Protein AF-A0A377K2L2-F1 (afdb_monomer_lite)

Radius of gyration: 21.61 Å; chains: 1; bounding box: 58×38×52 Å

Sequence (204 aa):
MISFTQQNEQEADRIGIQVLQRSGFDPQAMPTFLEKLLDQARYSSRPPEILLTHPLPESRLADARNRANQMRPIVVQSSEDFYLAKVRTLGMYNSGRNQLTSDLLDEWAKGNVRQQRAAQYGRALQAMEANKYDEARKTLQPLLAAEPGNAWYLDLATDIDLGQNKANDAINRLKNAPRFAHQSGVAAQPGERLSARGATTGSG

InterPro domains:
  IPR001915 Peptidase M48 [PF01435] (3-67)
  IPR011990 Tetratricopeptide-like helical domain superfamily [G3DSA:1.25.40.10] (53-166)
  IPR011990 Tetratricopeptide-like helical domain superfamily [SSF48452] (93-171)
  IPR051156 Mitochondrial and Outer Membrane Metalloprotease [PTHR22726] (2-73)

Secondary structure (DSSP, 8-state):
-----HHHHHHHHHHHHHHHHHTT--TTHHHHHHHHHHHHHHS-SS--THHHHS---HHHHHHHHHHHHHSPP---PPPHHHHHHHHHHHHHT-BTTB---HHHHHHHTTS-HHHHHHHHHHHHHHHHHTT-HHHHHHHHHHHHHH-TT-HHHHHHHHHHHHHTT-HHHHHHHHHT-HHHHT-TTS---THHHHHTTSSSS---

Foldseek 3Di:
DAADDPVVLLVCLLVVLVVCVVVQHFLVVVLVVLVVQVVQQVPDPDRDVCCVRYPDDVVSSVSSVVVSVVDDGHDDDDDLVVLLVLLCCLQVVPDDPSHDDPVQLVVLCPPDPSSVLSSLLSVLSNCLVVLVLVSSCVSLVVVCVVQVQDPSSLVSNCSSCVSVVNNVVNVVSVVPRPNVVVVPPDDPDPVVVVVVPVPPDDDD

pLDDT: mean 87.49, std 18.14, range [34.12, 98.56]

Structure (mmCIF, N/CA/C/O backbone):
data_AF-A0A377K2L2-F1
#
_entry.id   AF-A0A377K2L2-F1
#
loop_
_atom_site.group_PDB
_atom_site.id
_atom_site.type_symbol
_atom_site.label_atom_id
_atom_site.label_alt_id
_atom_site.label_comp_id
_atom_site.label_asym_id
_atom_site.label_entity_id
_atom_site.label_seq_id
_atom_site.pdbx_PDB_ins_code
_atom_site.Cartn_x
_atom_site.Cartn_y
_atom_site.Cartn_z
_atom_site.occupancy
_atom_site.B_iso_or_equiv
_atom_site.auth_seq_id
_atom_site.auth_comp_id
_atom_site.auth_asym_id
_atom_site.auth_atom_id
_atom_site.pdbx_PDB_model_num
ATOM 1 N N . MET A 1 1 ? 3.897 15.770 25.070 1.00 59.41 1 MET A N 1
ATOM 2 C CA . MET A 1 1 ? 3.055 14.871 24.252 1.00 59.41 1 MET A CA 1
ATOM 3 C C . MET A 1 1 ? 1.609 15.150 24.626 1.00 59.41 1 MET A C 1
ATOM 5 O O . MET A 1 1 ? 1.331 15.192 25.817 1.00 59.41 1 MET A O 1
ATOM 9 N N . ILE A 1 2 ? 0.739 15.453 23.661 1.00 72.69 2 ILE A N 1
ATOM 10 C CA . ILE A 1 2 ? -0.692 15.688 23.917 1.00 72.69 2 ILE A CA 1
ATOM 11 C C . ILE A 1 2 ? -1.401 14.340 23.741 1.00 72.69 2 ILE A C 1
ATOM 13 O O . ILE A 1 2 ? -1.198 13.685 22.723 1.00 72.69 2 ILE A O 1
ATOM 17 N N . SER A 1 3 ? -2.181 13.920 24.737 1.00 76.50 3 SER A N 1
ATOM 18 C CA . SER A 1 3 ? -3.051 12.738 24.666 1.00 76.50 3 SER A CA 1
ATOM 19 C C . SER A 1 3 ? -4.502 13.195 24.640 1.00 76.50 3 SER A C 1
ATOM 21 O O . SER A 1 3 ? -4.858 14.157 25.325 1.00 76.50 3 SER A O 1
ATOM 23 N N . PHE A 1 4 ? -5.347 12.502 23.883 1.00 84.31 4 PHE A N 1
ATOM 24 C CA . PHE A 1 4 ? -6.781 12.776 23.843 1.00 84.31 4 PHE A CA 1
ATOM 25 C C . PHE A 1 4 ? -7.524 12.082 24.990 1.00 84.31 4 PHE A C 1
ATOM 27 O O . PHE A 1 4 ? -7.053 11.094 25.560 1.00 84.31 4 PHE A O 1
ATOM 34 N N . THR A 1 5 ? -8.691 12.622 25.350 1.00 88.00 5 THR A N 1
ATOM 35 C CA . THR A 1 5 ? -9.587 11.999 26.331 1.00 88.00 5 THR A CA 1
ATOM 36 C C . THR A 1 5 ? -10.319 10.816 25.695 1.00 88.00 5 THR A C 1
ATOM 38 O O . THR A 1 5 ? -10.507 10.760 24.480 1.00 88.00 5 THR A O 1
ATOM 41 N N . GLN A 1 6 ? -10.806 9.886 26.519 1.00 86.31 6 GLN A N 1
ATOM 42 C CA . GLN A 1 6 ? -11.612 8.760 26.035 1.00 86.31 6 GLN A CA 1
ATOM 43 C C . GLN A 1 6 ? -12.865 9.221 25.273 1.00 86.31 6 GLN A C 1
ATOM 45 O O . GLN A 1 6 ? -13.247 8.598 24.286 1.00 86.31 6 GLN A O 1
ATOM 50 N N . GLN A 1 7 ? -13.487 10.320 25.710 1.00 89.06 7 GLN A N 1
ATOM 51 C CA . GLN A 1 7 ? -14.660 10.888 25.047 1.00 89.06 7 GLN A CA 1
ATOM 52 C C . GLN A 1 7 ? -14.320 11.402 23.641 1.00 89.06 7 GLN A C 1
ATOM 54 O O . GLN A 1 7 ? -15.069 11.131 22.705 1.00 89.06 7 GLN A O 1
ATOM 59 N N . ASN A 1 8 ? -13.163 12.056 23.477 1.00 94.12 8 ASN A N 1
ATOM 60 C CA . ASN A 1 8 ? -12.695 12.532 22.173 1.00 94.12 8 ASN A CA 1
ATOM 61 C C . ASN A 1 8 ? -12.442 11.362 21.211 1.00 94.12 8 ASN A C 1
ATOM 63 O O . ASN A 1 8 ? -12.858 11.412 20.057 1.00 94.12 8 ASN A O 1
ATOM 67 N N . GLU A 1 9 ? -11.807 10.288 21.689 1.00 94.94 9 GLU A N 1
ATOM 68 C CA . GLU A 1 9 ? -11.546 9.094 20.877 1.00 94.94 9 GLU A CA 1
ATOM 69 C C . GLU A 1 9 ? -12.839 8.387 20.447 1.00 94.94 9 GLU A C 1
ATOM 71 O O . GLU A 1 9 ? -12.974 7.985 19.294 1.00 94.94 9 GLU A O 1
ATOM 76 N N . GLN A 1 10 ? -13.818 8.269 21.349 1.00 93.12 10 GLN A N 1
ATOM 77 C CA . GLN A 1 10 ? -15.119 7.669 21.031 1.00 93.12 10 GLN A CA 1
ATOM 78 C C . GLN A 1 10 ? -15.898 8.483 19.995 1.00 93.12 10 GLN A C 1
ATOM 80 O O . GLN A 1 10 ? -16.550 7.916 19.114 1.00 93.12 10 GLN A O 1
ATOM 85 N N . GLU A 1 11 ? -15.859 9.811 20.098 1.00 95.62 11 GLU A N 1
ATOM 86 C CA . GLU A 1 11 ? -16.483 10.685 19.110 1.00 95.62 11 GLU A CA 1
ATOM 87 C C . GLU A 1 11 ? -15.778 10.581 17.752 1.00 95.62 11 GLU A C 1
ATOM 89 O O . GLU A 1 11 ? -16.447 10.426 16.725 1.00 95.62 11 GLU A O 1
ATOM 94 N N . ALA A 1 12 ? -14.442 10.561 17.752 1.00 97.12 12 ALA A N 1
ATOM 95 C CA . ALA A 1 12 ? -13.639 10.376 16.549 1.00 97.12 12 ALA A CA 1
ATOM 96 C C . ALA A 1 12 ? -13.947 9.043 15.850 1.00 97.12 12 ALA A C 1
ATOM 98 O O . ALA A 1 12 ? -14.197 9.041 14.645 1.00 97.12 12 ALA A O 1
ATOM 99 N N . ASP A 1 13 ? -14.020 7.928 16.582 1.00 97.12 13 ASP A N 1
ATOM 100 C CA . ASP A 1 13 ? -14.370 6.620 16.013 1.00 97.12 13 ASP A CA 1
ATOM 101 C C . ASP A 1 13 ? -15.789 6.619 15.440 1.00 97.12 13 ASP A C 1
ATOM 103 O O . ASP A 1 13 ? -16.027 6.144 14.325 1.00 97.12 13 ASP A O 1
ATOM 107 N N . ARG A 1 14 ? -16.747 7.195 16.180 1.00 95.69 14 ARG A N 1
ATOM 108 C CA . ARG A 1 14 ? -18.156 7.266 15.774 1.00 95.69 14 ARG A CA 1
ATOM 109 C C . ARG A 1 14 ? -18.336 8.032 14.469 1.00 95.69 14 ARG A C 1
ATOM 111 O O . ARG A 1 14 ? -19.131 7.604 13.630 1.00 95.69 14 ARG A O 1
ATOM 118 N N . ILE A 1 15 ? -17.663 9.169 14.316 1.00 97.75 15 ILE A N 1
ATOM 119 C CA . ILE A 1 15 ? -17.729 9.976 13.094 1.00 97.75 15 ILE A CA 1
ATOM 120 C C . ILE A 1 15 ? -16.905 9.305 11.991 1.00 97.75 15 ILE A C 1
ATOM 122 O O . ILE A 1 15 ? -17.382 9.155 10.863 1.00 97.75 15 ILE A O 1
ATOM 126 N N . GLY A 1 16 ? -15.703 8.839 12.325 1.00 97.56 16 GLY A N 1
ATOM 127 C CA . GLY A 1 16 ? -14.756 8.226 11.402 1.00 97.56 16 GLY A CA 1
ATOM 128 C C . GLY A 1 16 ? -15.325 7.004 10.691 1.00 97.56 16 GLY A C 1
ATOM 129 O O . GLY A 1 16 ? -15.213 6.909 9.471 1.00 97.56 16 GLY A O 1
ATOM 130 N N . ILE A 1 17 ? -16.018 6.110 11.402 1.00 97.56 17 ILE A N 1
ATOM 131 C CA . ILE A 1 17 ? -16.583 4.899 10.788 1.00 97.56 17 ILE A CA 1
ATOM 132 C C . ILE A 1 17 ? -17.707 5.223 9.794 1.00 97.56 17 ILE A C 1
ATOM 134 O O . ILE A 1 17 ? -17.821 4.591 8.745 1.00 97.56 17 ILE A O 1
ATOM 138 N N . GLN A 1 18 ? -18.491 6.272 10.058 1.00 96.75 18 GLN A N 1
ATOM 139 C CA . GLN A 1 18 ? -19.510 6.748 9.118 1.00 96.75 18 GLN A CA 1
ATOM 140 C C . GLN A 1 18 ? -18.884 7.380 7.871 1.00 96.75 18 GLN A C 1
ATOM 142 O O . GLN A 1 18 ? -19.446 7.288 6.781 1.00 96.75 18 GLN A O 1
ATOM 147 N N . VAL A 1 19 ? -17.749 8.068 8.014 1.00 97.88 19 VAL A N 1
ATOM 148 C CA . VAL A 1 19 ? -16.999 8.626 6.877 1.00 97.88 19 VAL A CA 1
ATOM 149 C C . VAL A 1 19 ? -16.348 7.510 6.058 1.00 97.88 19 VAL A C 1
ATOM 151 O O . VAL A 1 19 ? -16.410 7.551 4.828 1.00 97.88 19 VAL A O 1
ATOM 154 N N . LEU A 1 20 ? -15.799 6.490 6.724 1.00 96.12 20 LEU A N 1
ATOM 155 C CA . LEU A 1 20 ? -15.223 5.296 6.104 1.00 96.12 20 LEU A CA 1
ATOM 156 C C . LEU A 1 20 ? -16.264 4.599 5.214 1.00 96.12 20 LEU A C 1
ATOM 158 O O . LEU A 1 20 ? -16.029 4.403 4.022 1.00 96.12 20 LEU A O 1
ATOM 162 N N . GLN A 1 21 ? -17.456 4.342 5.763 1.00 95.44 21 GLN A N 1
ATOM 163 C CA . GLN A 1 21 ? -18.558 3.719 5.031 1.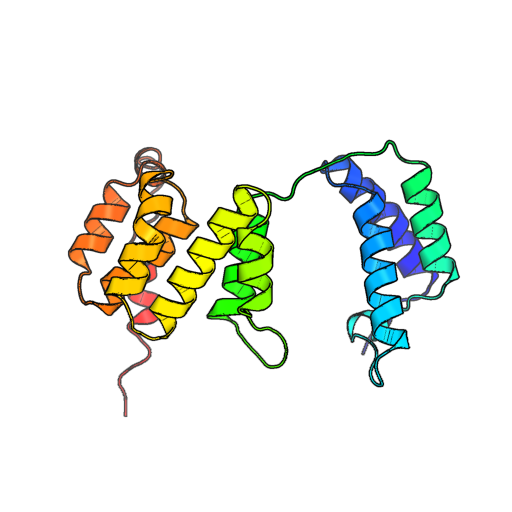00 95.44 21 GLN A CA 1
ATOM 164 C C . GLN A 1 21 ? -19.047 4.583 3.859 1.00 95.44 21 GLN A C 1
ATOM 166 O O . GLN A 1 21 ? -19.219 4.080 2.750 1.00 95.44 21 GLN A O 1
ATOM 171 N N . ARG A 1 22 ? -19.267 5.889 4.080 1.00 95.25 22 ARG A N 1
ATOM 172 C CA . ARG A 1 22 ? -19.737 6.816 3.030 1.00 95.25 22 ARG A CA 1
ATOM 173 C C . ARG A 1 22 ? -18.746 6.961 1.878 1.00 95.25 22 ARG A C 1
ATOM 175 O O . ARG A 1 22 ? -19.165 7.195 0.751 1.00 95.25 22 ARG A O 1
ATOM 182 N N . SER A 1 23 ? -17.459 6.780 2.156 1.00 95.69 23 SER A N 1
ATOM 183 C CA . SER A 1 23 ? -16.391 6.761 1.150 1.00 95.69 23 SER A CA 1
ATOM 184 C C . SER A 1 23 ? -16.274 5.421 0.410 1.00 95.69 23 SER A C 1
ATOM 186 O O . SER A 1 23 ? -15.414 5.278 -0.453 1.00 95.69 23 SER A O 1
ATOM 188 N N . GLY A 1 24 ? -17.116 4.434 0.736 1.00 94.00 24 GLY A N 1
ATOM 189 C CA . GLY A 1 24 ? -17.117 3.121 0.095 1.00 94.00 24 GLY A CA 1
ATOM 190 C C . GLY A 1 24 ? -16.029 2.172 0.598 1.00 94.00 24 GLY A C 1
ATOM 191 O O . GLY A 1 24 ? -15.698 1.231 -0.117 1.00 94.00 24 GLY A O 1
ATOM 192 N N . PHE A 1 25 ? -15.473 2.400 1.792 1.00 96.25 25 PHE A N 1
ATOM 193 C CA . PHE A 1 25 ? -14.566 1.461 2.460 1.00 9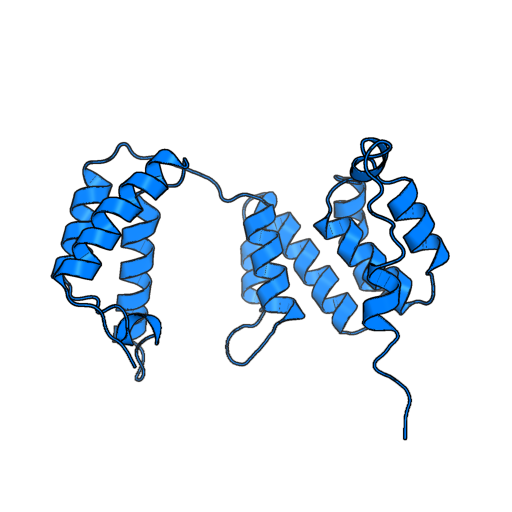6.25 25 PHE A CA 1
ATOM 194 C C . PHE A 1 25 ? -15.324 0.535 3.419 1.00 96.25 25 PHE A C 1
ATOM 196 O O . PHE A 1 25 ? -16.435 0.841 3.852 1.00 96.25 25 PHE A O 1
ATOM 203 N N . ASP A 1 26 ? -14.703 -0.596 3.763 1.00 96.38 26 ASP A N 1
ATOM 204 C CA . ASP A 1 26 ? -15.262 -1.576 4.696 1.00 96.38 26 ASP A CA 1
ATOM 205 C C . ASP A 1 26 ? -15.300 -1.024 6.138 1.00 96.38 26 ASP A C 1
ATOM 207 O O . ASP A 1 26 ? -14.236 -0.773 6.715 1.00 96.38 26 ASP A O 1
ATOM 211 N N . PRO A 1 27 ? -16.486 -0.868 6.762 1.00 96.94 27 PRO A N 1
ATOM 212 C CA . PRO A 1 27 ? -16.606 -0.445 8.157 1.00 96.94 27 PRO A CA 1
ATOM 213 C C . PRO A 1 27 ? -15.875 -1.353 9.151 1.00 96.94 27 PRO A C 1
ATOM 215 O O . PRO A 1 27 ? -15.423 -0.870 10.190 1.00 96.94 27 PRO A O 1
ATOM 218 N N . GLN A 1 28 ? -15.729 -2.646 8.840 1.00 97.50 28 GLN A N 1
ATOM 219 C CA . GLN A 1 28 ? -15.031 -3.610 9.696 1.00 97.50 28 GLN A CA 1
ATOM 220 C C . GLN A 1 28 ? -13.516 -3.378 9.724 1.00 97.50 28 GLN A C 1
ATOM 222 O O . GLN A 1 28 ? -12.856 -3.751 10.693 1.00 97.50 28 GLN A O 1
ATOM 227 N N . ALA A 1 29 ? -12.953 -2.674 8.736 1.00 96.88 29 ALA A N 1
ATOM 228 C CA . ALA A 1 29 ? -11.525 -2.375 8.712 1.00 96.88 29 ALA A CA 1
ATOM 229 C C . ALA A 1 29 ? -11.074 -1.528 9.917 1.00 96.88 29 ALA A C 1
ATOM 231 O O . ALA A 1 29 ? -9.935 -1.670 10.366 1.00 96.88 29 ALA A O 1
ATOM 232 N N . MET A 1 30 ? -11.954 -0.683 10.474 1.00 97.31 30 MET A N 1
ATOM 233 C CA . MET A 1 30 ? -11.648 0.113 11.668 1.00 97.31 30 MET A CA 1
ATOM 234 C C . MET A 1 30 ? -11.413 -0.765 12.913 1.00 97.31 30 MET A C 1
ATOM 236 O O . MET A 1 30 ? -10.299 -0.726 13.441 1.00 97.31 30 MET A O 1
ATOM 240 N N . PRO A 1 31 ? -12.384 -1.569 13.401 1.00 97.62 31 PRO A N 1
ATOM 241 C CA . PRO A 1 31 ? -12.150 -2.427 14.560 1.00 97.62 31 PRO A CA 1
ATOM 242 C C . PRO A 1 31 ? -11.049 -3.466 14.316 1.00 97.62 31 PRO A C 1
ATOM 244 O O . PRO A 1 31 ? -10.281 -3.727 15.237 1.00 97.62 31 PRO A O 1
ATOM 247 N N . THR A 1 32 ? -10.898 -4.002 13.097 1.00 97.25 32 THR A N 1
ATOM 248 C CA . THR A 1 32 ? -9.785 -4.911 12.768 1.00 97.25 32 THR A CA 1
ATOM 249 C C . THR A 1 32 ? -8.421 -4.232 12.918 1.00 97.25 32 THR A C 1
ATOM 251 O O . THR A 1 32 ? -7.475 -4.836 13.424 1.00 97.25 32 THR A O 1
ATOM 254 N N . PHE A 1 33 ? -8.291 -2.966 12.510 1.00 97.12 33 PHE A N 1
ATOM 255 C CA . PHE A 1 33 ? -7.047 -2.220 12.690 1.00 97.12 33 PHE A CA 1
ATOM 256 C C . PHE A 1 33 ? -6.763 -1.914 14.168 1.00 97.12 33 PHE A C 1
ATOM 258 O O . PHE A 1 33 ? -5.630 -2.085 14.618 1.00 97.12 33 PHE A O 1
ATOM 265 N N . LEU A 1 34 ? -7.781 -1.513 14.935 1.00 96.62 34 LEU A N 1
ATOM 266 C CA . LEU A 1 34 ? -7.650 -1.277 16.376 1.00 96.62 34 LEU A CA 1
ATOM 267 C C . LEU A 1 34 ? -7.259 -2.556 17.132 1.00 96.62 34 LEU A C 1
ATOM 269 O O . LEU A 1 34 ? -6.360 -2.527 17.968 1.00 96.62 34 LEU A O 1
ATOM 273 N N . GLU A 1 35 ? -7.876 -3.690 16.805 1.00 96.62 35 GLU A N 1
ATOM 274 C 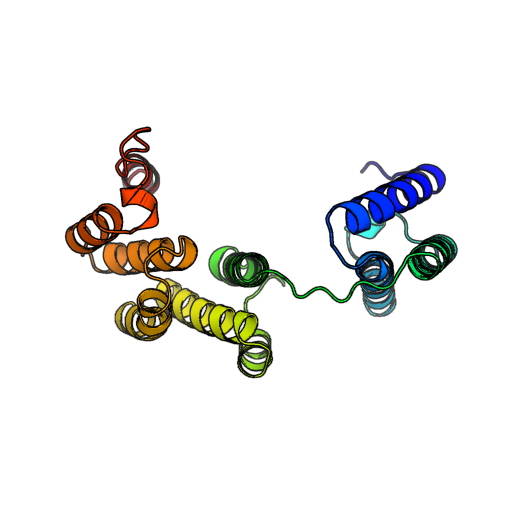CA . GLU A 1 35 ? -7.508 -4.999 17.354 1.00 96.62 35 GLU A CA 1
ATOM 275 C C . GLU A 1 35 ? -6.049 -5.343 17.055 1.00 96.62 35 GLU A C 1
ATOM 277 O O . GLU A 1 35 ? -5.302 -5.674 17.971 1.00 96.62 35 GLU A O 1
ATOM 282 N N . LYS A 1 36 ? -5.593 -5.138 15.813 1.00 95.44 36 LYS A N 1
ATOM 283 C CA . LYS A 1 36 ? -4.189 -5.352 15.444 1.00 95.44 36 LYS A CA 1
ATOM 284 C C . LYS A 1 36 ? -3.219 -4.514 16.287 1.00 95.44 36 LYS A C 1
ATOM 286 O O . LYS A 1 36 ? -2.148 -5.002 16.651 1.00 95.44 36 LYS A O 1
ATOM 291 N N . LEU A 1 37 ? -3.567 -3.262 16.596 1.00 95.06 37 LEU A N 1
ATOM 292 C CA . LEU A 1 37 ? -2.757 -2.416 17.480 1.00 95.06 37 LEU A CA 1
ATOM 293 C C . LEU A 1 37 ? -2.735 -2.953 18.915 1.00 95.06 37 LEU A C 1
ATOM 295 O O . LEU A 1 37 ? -1.676 -2.951 19.546 1.00 95.06 37 LEU A O 1
ATOM 299 N N . LEU A 1 38 ? -3.881 -3.419 19.418 1.00 93.12 38 LEU A N 1
ATOM 300 C CA . LEU A 1 38 ? -3.996 -3.990 20.757 1.00 93.12 38 LEU A CA 1
ATOM 301 C C . LEU A 1 38 ? -3.198 -5.294 20.881 1.00 93.12 38 LEU A C 1
ATOM 303 O O . LEU A 1 38 ? -2.455 -5.458 21.845 1.00 93.12 38 LEU A O 1
ATOM 307 N N . ASP A 1 39 ? -3.287 -6.180 19.892 1.00 93.25 39 ASP A N 1
ATOM 308 C CA . ASP A 1 39 ? -2.511 -7.420 19.838 1.00 93.25 39 ASP A CA 1
ATOM 309 C C . ASP A 1 39 ? -1.011 -7.120 19.824 1.00 93.25 39 ASP A C 1
ATOM 311 O O . ASP A 1 39 ? -0.248 -7.663 20.624 1.00 93.25 39 ASP A O 1
ATOM 315 N N . GLN A 1 40 ? -0.574 -6.176 18.987 1.00 90.69 40 GLN A N 1
ATOM 316 C CA . GLN A 1 40 ? 0.826 -5.762 18.948 1.00 90.69 40 GLN A CA 1
ATOM 317 C C . GLN A 1 40 ? 1.299 -5.172 20.286 1.00 90.69 40 GLN A C 1
ATOM 319 O O . GLN A 1 40 ? 2.443 -5.403 20.682 1.00 90.69 40 GLN A O 1
ATOM 324 N N . ALA A 1 41 ? 0.439 -4.435 20.993 1.00 91.19 41 ALA A N 1
ATOM 325 C CA . ALA A 1 41 ? 0.746 -3.905 22.317 1.00 91.19 41 ALA A CA 1
ATOM 326 C C . ALA A 1 41 ? 0.850 -5.008 23.387 1.00 91.19 41 ALA A C 1
ATOM 328 O O . ALA A 1 41 ? 1.685 -4.894 24.278 1.00 91.19 41 ALA A O 1
ATOM 329 N N . ARG A 1 42 ? 0.056 -6.087 23.290 1.00 88.88 42 ARG A N 1
ATOM 330 C CA . ARG A 1 42 ? 0.115 -7.235 24.218 1.00 88.88 42 ARG A CA 1
ATOM 331 C C . ARG A 1 42 ? 1.422 -8.019 24.097 1.00 88.88 42 ARG A C 1
ATOM 333 O O . ARG A 1 42 ? 1.956 -8.472 25.104 1.00 88.88 42 ARG A O 1
ATOM 340 N N . TYR A 1 43 ? 1.934 -8.178 22.877 1.00 86.69 43 TYR A N 1
ATOM 341 C CA . TYR A 1 43 ? 3.120 -8.998 22.595 1.00 86.69 43 TYR A CA 1
ATOM 342 C C . TYR A 1 43 ? 4.427 -8.198 22.474 1.00 86.69 43 TYR A C 1
ATOM 344 O O . TYR A 1 43 ? 5.469 -8.768 22.149 1.00 86.69 43 TYR A O 1
ATOM 352 N N . SER A 1 44 ? 4.407 -6.885 22.727 1.00 85.94 44 SER A N 1
ATOM 353 C CA . SER A 1 44 ? 5.594 -6.031 22.650 1.00 85.94 44 SER A CA 1
ATOM 354 C C . SER A 1 44 ? 5.852 -5.295 23.958 1.00 85.94 44 SER A C 1
ATOM 356 O O . SER A 1 44 ? 4.938 -4.785 24.593 1.00 85.94 44 SER A O 1
ATOM 358 N N . SER A 1 45 ? 7.126 -5.168 24.338 1.00 84.88 45 SER A N 1
ATOM 359 C CA . SER A 1 45 ? 7.537 -4.397 25.519 1.00 84.88 45 SER A CA 1
ATOM 360 C C . SER A 1 45 ? 7.319 -2.888 25.371 1.00 84.88 45 SER A C 1
ATOM 362 O O . SER A 1 45 ? 7.345 -2.163 26.363 1.00 84.88 45 SER A O 1
ATOM 364 N N . ARG A 1 46 ? 7.123 -2.401 24.139 1.00 87.00 46 ARG A N 1
ATOM 365 C CA . ARG A 1 46 ? 6.796 -1.004 23.843 1.00 87.00 46 ARG A CA 1
ATOM 366 C C . ARG A 1 46 ? 5.508 -0.958 23.019 1.00 87.00 46 ARG A C 1
ATOM 368 O O . ARG A 1 46 ? 5.521 -1.478 21.899 1.00 87.00 46 ARG A O 1
ATOM 375 N N . PRO A 1 47 ? 4.421 -0.350 23.529 1.00 88.31 47 PRO A N 1
ATOM 376 C CA . PRO A 1 47 ? 3.194 -0.217 22.757 1.00 88.31 47 PRO A CA 1
ATOM 377 C C . PRO A 1 47 ? 3.434 0.666 21.520 1.00 88.31 47 PRO A C 1
ATOM 379 O O . PRO A 1 47 ? 4.322 1.525 21.546 1.00 88.31 47 PRO A O 1
ATOM 382 N N . PRO A 1 48 ? 2.657 0.486 20.437 1.00 91.44 48 PRO A N 1
ATOM 383 C CA . PRO A 1 48 ? 2.690 1.394 19.296 1.00 91.44 48 PRO A CA 1
ATOM 384 C C . PRO A 1 48 ? 2.497 2.852 19.736 1.00 91.44 48 PRO A C 1
ATOM 386 O O . PRO A 1 48 ? 1.580 3.144 20.499 1.00 91.44 48 PRO A O 1
ATOM 389 N N . GLU A 1 49 ? 3.319 3.775 19.227 1.00 91.94 49 GLU A N 1
ATOM 390 C CA . GLU A 1 49 ? 3.285 5.192 19.636 1.00 91.94 49 GLU A CA 1
ATOM 391 C C . GLU A 1 49 ? 1.920 5.855 19.415 1.00 91.94 49 GLU A C 1
ATOM 393 O O . GLU A 1 49 ? 1.522 6.712 20.198 1.00 91.94 49 GLU A O 1
ATOM 398 N N . ILE A 1 50 ? 1.160 5.408 18.408 1.00 93.06 50 ILE A N 1
ATOM 399 C CA . ILE A 1 50 ? -0.214 5.870 18.172 1.00 93.06 50 ILE A CA 1
ATOM 400 C C . ILE A 1 50 ? -1.113 5.667 19.401 1.00 93.06 50 ILE A C 1
ATOM 402 O O . ILE A 1 50 ? -1.968 6.503 19.667 1.00 93.06 50 ILE A O 1
ATOM 406 N N . LEU A 1 51 ? -0.885 4.617 20.201 1.00 93.44 51 LEU A N 1
ATOM 407 C CA . LEU A 1 51 ? -1.660 4.348 21.416 1.00 93.44 51 LEU A CA 1
ATOM 408 C C . LEU A 1 51 ? -1.276 5.256 22.592 1.00 93.44 51 LEU A C 1
ATOM 410 O O . LEU A 1 51 ? -2.013 5.318 23.574 1.00 93.44 51 LEU A O 1
ATOM 414 N N . LEU A 1 52 ? -0.141 5.959 22.507 1.00 91.56 52 LEU A N 1
ATOM 415 C CA . LEU A 1 52 ? 0.284 6.925 23.522 1.00 91.56 52 LEU A CA 1
ATOM 416 C C . LEU A 1 52 ? -0.460 8.260 23.386 1.00 91.56 52 LEU A C 1
ATOM 418 O O . LEU A 1 52 ? -0.672 8.936 24.389 1.00 91.56 52 LEU A O 1
ATOM 422 N N . THR A 1 53 ? -0.850 8.651 22.167 1.00 92.19 53 THR A N 1
ATOM 423 C CA . THR A 1 53 ? -1.691 9.840 21.932 1.00 92.19 53 THR A CA 1
ATOM 424 C C . THR A 1 53 ? -3.176 9.500 21.826 1.00 92.19 53 THR A C 1
ATOM 426 O O . THR A 1 53 ? -4.009 10.326 22.200 1.00 92.19 53 THR A O 1
ATOM 429 N N . HIS A 1 54 ? -3.500 8.289 21.362 1.00 94.56 54 HIS A N 1
ATOM 430 C CA . HIS A 1 54 ? -4.856 7.769 21.190 1.00 94.56 54 HIS A CA 1
ATOM 431 C C . HIS A 1 54 ? -5.060 6.499 22.033 1.00 94.56 54 HIS A C 1
ATOM 433 O O . HIS A 1 54 ? -4.945 5.385 21.511 1.00 94.56 54 HIS A O 1
ATOM 439 N N . PRO A 1 55 ? -5.369 6.620 23.338 1.00 92.12 55 PRO A N 1
ATOM 440 C CA . PRO A 1 55 ? -5.586 5.460 24.194 1.00 92.12 55 PRO A CA 1
ATOM 441 C C . PRO A 1 55 ? -6.669 4.517 23.646 1.00 92.12 55 PRO A C 1
ATOM 443 O O . PRO A 1 55 ? -7.727 4.948 23.175 1.00 92.12 55 PRO A O 1
ATOM 446 N N . LEU A 1 56 ? -6.419 3.210 23.740 1.00 93.56 56 LEU A N 1
ATOM 447 C CA . LEU A 1 56 ? -7.314 2.164 23.234 1.00 93.56 56 LEU A CA 1
ATOM 448 C C . LEU A 1 56 ? -7.721 1.190 24.354 1.00 93.56 56 LEU A C 1
ATOM 450 O O . LEU A 1 56 ? -7.206 0.073 24.417 1.00 93.56 56 LEU A O 1
ATOM 454 N N . PRO A 1 57 ? -8.627 1.593 25.267 1.00 92.44 57 PRO A N 1
ATOM 455 C CA . PRO A 1 57 ? -9.207 0.665 26.232 1.00 92.44 57 PRO A CA 1
ATOM 456 C C . PRO A 1 57 ? -10.105 -0.363 25.525 1.00 92.44 57 PRO A C 1
ATOM 458 O O . PRO A 1 57 ? -10.681 -0.079 24.474 1.00 92.44 57 PRO A O 1
ATOM 461 N N . GLU A 1 58 ? -10.303 -1.538 26.131 1.00 91.94 58 GLU A N 1
ATOM 462 C CA . GLU A 1 58 ? -11.144 -2.602 25.551 1.00 91.94 58 GLU A CA 1
ATOM 463 C C . GLU A 1 58 ? -12.582 -2.136 25.266 1.00 91.94 58 GLU A C 1
ATOM 465 O O . GLU A 1 58 ? -13.181 -2.534 24.268 1.00 91.94 58 GLU A O 1
ATOM 470 N N . SER A 1 59 ? -13.115 -1.218 26.080 1.00 93.94 59 SER A N 1
ATOM 471 C CA . SER A 1 59 ? -14.434 -0.610 25.870 1.00 93.94 59 SER A CA 1
ATOM 472 C C . SER A 1 59 ? -14.541 0.173 24.557 1.00 93.94 59 SER A C 1
ATOM 474 O O . SER A 1 59 ? -15.603 0.176 23.936 1.00 93.94 59 SER A O 1
ATOM 476 N N . ARG A 1 60 ? -13.450 0.800 24.100 1.00 94.88 60 ARG A N 1
ATOM 477 C CA . ARG A 1 60 ? -13.397 1.514 22.817 1.00 94.88 60 ARG A CA 1
ATOM 478 C C . ARG A 1 60 ? -13.410 0.533 21.644 1.00 94.88 60 ARG A C 1
ATOM 480 O O . ARG A 1 60 ? -14.184 0.719 20.710 1.00 94.88 60 ARG A O 1
ATOM 487 N N . LEU A 1 61 ? -12.629 -0.549 21.722 1.00 96.06 61 LEU A N 1
ATOM 488 C CA . LEU A 1 61 ? -12.658 -1.616 20.713 1.00 96.06 61 LEU A CA 1
ATOM 489 C C . LEU A 1 61 ? -14.047 -2.274 20.629 1.00 96.06 61 LEU A C 1
ATOM 491 O O . LEU A 1 61 ? -14.544 -2.529 19.532 1.00 96.06 61 LEU A O 1
ATOM 495 N N . ALA A 1 62 ? -14.695 -2.513 21.773 1.00 96.69 62 ALA A N 1
ATOM 496 C CA . ALA A 1 62 ? -16.050 -3.055 21.823 1.00 96.69 62 ALA A CA 1
ATOM 497 C C . ALA A 1 62 ? -17.085 -2.113 21.178 1.00 96.69 62 ALA A C 1
ATOM 499 O O . ALA A 1 62 ? -17.917 -2.576 20.397 1.00 96.69 62 ALA A O 1
ATOM 500 N N . ASP A 1 63 ? -17.019 -0.800 21.438 1.00 96.38 63 ASP A N 1
ATOM 501 C CA . ASP A 1 63 ? -17.897 0.184 20.781 1.00 96.38 63 ASP A CA 1
ATOM 502 C C . ASP A 1 63 ? -17.660 0.227 19.262 1.00 96.38 63 ASP A C 1
ATOM 504 O O . ASP A 1 63 ? -18.621 0.158 18.493 1.00 96.38 63 ASP A O 1
ATOM 508 N N . ALA A 1 64 ? -16.398 0.244 18.814 1.00 96.50 64 ALA A N 1
ATOM 509 C CA . ALA A 1 64 ? -16.053 0.222 17.390 1.00 96.50 64 ALA A CA 1
ATOM 510 C C . ALA A 1 64 ? -16.607 -1.028 16.677 1.00 96.50 64 ALA A C 1
ATOM 512 O O . ALA A 1 64 ? -17.209 -0.913 15.607 1.00 96.50 64 ALA A O 1
ATOM 513 N N . ARG A 1 65 ? -16.483 -2.214 17.295 1.00 97.31 65 ARG A N 1
ATOM 514 C CA . ARG A 1 65 ? -17.074 -3.468 16.790 1.00 97.31 65 ARG A CA 1
ATOM 515 C C . ARG A 1 65 ? -18.596 -3.400 16.722 1.00 97.31 65 ARG A C 1
ATOM 517 O O . ARG A 1 65 ? -19.179 -3.731 15.692 1.00 97.31 65 ARG A O 1
ATOM 524 N N . ASN A 1 66 ? -19.245 -2.942 17.793 1.00 97.50 66 ASN A N 1
ATOM 525 C CA . ASN A 1 66 ? -20.703 -2.829 17.846 1.00 97.50 66 ASN A CA 1
ATOM 526 C C . ASN A 1 66 ? -21.238 -1.911 16.741 1.00 97.50 66 ASN A C 1
ATOM 528 O O . ASN A 1 66 ? -22.225 -2.250 16.091 1.00 97.50 66 ASN A O 1
ATOM 532 N N . ARG A 1 67 ? -20.565 -0.785 16.480 1.00 95.94 67 ARG A N 1
ATOM 533 C CA . ARG A 1 67 ? -20.925 0.133 15.389 1.00 95.94 67 ARG A CA 1
ATOM 534 C C . ARG A 1 67 ? -20.744 -0.499 14.019 1.00 95.94 67 ARG A C 1
ATOM 536 O O . ARG A 1 67 ? -21.663 -0.435 13.208 1.00 95.94 67 ARG A O 1
ATOM 543 N N . ALA A 1 68 ? -19.591 -1.116 13.767 1.00 97.06 68 ALA A N 1
ATOM 544 C CA . ALA A 1 68 ? -19.319 -1.768 12.491 1.00 97.06 68 ALA A CA 1
ATOM 545 C C . ALA A 1 68 ? -20.348 -2.873 12.189 1.00 97.06 68 ALA A C 1
ATOM 547 O O . ALA A 1 68 ? -20.817 -2.985 11.060 1.00 97.06 68 ALA A O 1
ATOM 548 N N . ASN A 1 69 ? -20.768 -3.633 13.207 1.00 96.81 69 ASN A N 1
ATOM 549 C CA . ASN A 1 69 ? -21.765 -4.704 13.077 1.00 96.81 69 ASN A CA 1
ATOM 550 C C . ASN A 1 69 ? -23.189 -4.204 12.791 1.00 96.81 69 ASN A C 1
ATOM 552 O O . ASN A 1 69 ? -23.998 -4.947 12.242 1.00 96.81 69 ASN A O 1
ATOM 556 N N . GLN A 1 70 ? -23.510 -2.961 13.157 1.00 96.19 70 GLN A N 1
ATOM 557 C CA . GLN A 1 70 ? -24.794 -2.330 12.828 1.00 96.19 70 GLN A CA 1
ATOM 558 C C . GLN A 1 70 ? -24.828 -1.790 11.391 1.00 96.19 70 GLN A C 1
ATOM 560 O O . GLN A 1 70 ? -25.894 -1.449 10.879 1.00 96.19 70 GLN A O 1
ATOM 565 N N . MET A 1 71 ? -23.670 -1.689 10.735 1.00 95.88 71 MET A N 1
ATOM 566 C CA . MET A 1 71 ? -23.558 -1.221 9.362 1.00 95.88 71 MET A CA 1
ATOM 567 C C . MET A 1 71 ? -23.698 -2.378 8.377 1.00 95.88 71 MET A C 1
ATOM 569 O O . MET A 1 71 ? -23.337 -3.521 8.653 1.00 95.88 71 MET A O 1
ATOM 573 N N . ARG A 1 72 ? -24.205 -2.073 7.179 1.00 92.19 72 ARG A N 1
ATOM 574 C CA . ARG A 1 72 ? -24.258 -3.049 6.089 1.00 92.19 72 ARG A CA 1
ATOM 575 C C . ARG A 1 72 ? -22.831 -3.519 5.758 1.00 92.19 72 ARG A C 1
ATOM 577 O O . ARG A 1 72 ? -21.991 -2.654 5.504 1.00 92.19 72 ARG A O 1
ATOM 584 N N . PRO A 1 73 ? -22.568 -4.837 5.686 1.00 89.38 73 PRO A N 1
ATOM 585 C CA . PRO A 1 73 ? -21.272 -5.352 5.257 1.00 89.38 73 PRO A CA 1
ATOM 586 C C . PRO A 1 73 ? -20.926 -4.883 3.842 1.00 89.38 73 PRO A C 1
ATOM 588 O O . PRO A 1 73 ? -21.761 -4.966 2.935 1.00 89.38 73 PRO A O 1
ATOM 591 N N . ILE A 1 74 ? -19.694 -4.412 3.653 1.00 89.94 74 ILE A N 1
ATOM 592 C CA . ILE A 1 74 ? -19.166 -4.015 2.348 1.00 89.94 74 ILE A CA 1
ATOM 593 C C . ILE A 1 74 ? -17.842 -4.745 2.144 1.00 89.94 74 ILE A C 1
ATOM 595 O O . ILE A 1 74 ? -16.868 -4.472 2.835 1.00 89.94 74 ILE A O 1
ATOM 599 N N . VAL A 1 75 ? -17.795 -5.658 1.174 1.00 87.19 75 VAL A N 1
ATOM 600 C CA . VAL A 1 75 ? -16.540 -6.299 0.771 1.00 87.19 75 VAL A CA 1
ATOM 601 C C . VAL A 1 75 ? -15.901 -5.442 -0.311 1.00 87.19 75 VAL A C 1
ATOM 603 O O . VAL A 1 75 ? -16.402 -5.375 -1.434 1.00 87.19 75 VAL A O 1
ATOM 606 N N . VAL A 1 76 ? -14.801 -4.776 0.032 1.00 89.69 76 VAL A N 1
ATOM 607 C CA . VAL A 1 76 ? -14.056 -3.903 -0.883 1.00 89.69 76 VAL A CA 1
ATOM 608 C C . VAL A 1 76 ? -12.662 -4.471 -1.086 1.00 89.69 76 VAL A C 1
ATOM 610 O O . VAL A 1 76 ? -12.024 -4.941 -0.147 1.00 89.69 76 VAL A O 1
ATOM 613 N N . GLN A 1 77 ? -12.160 -4.399 -2.313 1.00 90.56 77 GLN A N 1
ATOM 614 C CA . GLN A 1 77 ? -10.751 -4.663 -2.584 1.00 90.56 77 GLN A CA 1
ATOM 615 C C . GLN A 1 77 ? -9.998 -3.341 -2.630 1.00 90.56 77 GLN A C 1
ATOM 617 O O . GLN A 1 77 ? -10.432 -2.411 -3.314 1.00 90.56 77 GLN A O 1
ATOM 622 N N . SER A 1 78 ? -8.847 -3.271 -1.961 1.00 95.69 78 SER A N 1
ATOM 623 C CA . SER A 1 78 ? -7.965 -2.107 -2.042 1.00 95.69 78 SER A CA 1
ATOM 624 C C . SER A 1 78 ? -7.592 -1.803 -3.495 1.00 95.69 78 SER A C 1
ATOM 626 O O . SER A 1 78 ? -7.441 -2.711 -4.322 1.00 95.69 78 SER A O 1
ATOM 628 N N . SER A 1 79 ? -7.460 -0.517 -3.818 1.00 96.19 79 SER A N 1
ATOM 629 C CA . SER A 1 79 ? -7.000 -0.079 -5.135 1.00 96.19 79 SER A CA 1
ATOM 630 C C . SER A 1 79 ? -5.580 -0.576 -5.413 1.00 96.19 79 SER A C 1
ATOM 632 O O . SER A 1 79 ? -4.811 -0.859 -4.494 1.00 96.19 79 SER A O 1
ATOM 634 N N . GLU A 1 80 ? -5.215 -0.670 -6.691 1.00 96.19 80 GLU A N 1
ATOM 635 C CA . GLU A 1 80 ? -3.830 -0.971 -7.067 1.00 96.19 80 GLU A CA 1
ATOM 636 C C . GLU A 1 80 ? -2.876 0.112 -6.535 1.00 96.19 80 GLU A C 1
ATOM 638 O O . GLU A 1 80 ? -1.840 -0.215 -5.960 1.00 96.19 80 GLU A O 1
ATOM 643 N N . ASP A 1 81 ? -3.300 1.381 -6.586 1.00 96.94 81 ASP A N 1
ATOM 644 C CA . ASP A 1 81 ? -2.571 2.524 -6.027 1.00 96.94 81 ASP A CA 1
ATOM 645 C C . ASP A 1 81 ? -2.209 2.347 -4.548 1.00 96.94 81 ASP A C 1
ATOM 647 O O . ASP A 1 81 ? -1.107 2.713 -4.148 1.00 96.94 81 ASP A O 1
ATOM 651 N N . PHE A 1 82 ? -3.087 1.758 -3.726 1.00 97.81 82 PHE A N 1
ATOM 652 C CA . PHE A 1 82 ? -2.768 1.482 -2.322 1.00 97.81 82 PHE A CA 1
ATOM 653 C C . PHE A 1 82 ? -1.583 0.516 -2.191 1.00 97.81 82 PHE A C 1
ATOM 655 O O . PHE A 1 82 ? -0.668 0.755 -1.399 1.00 97.81 82 PHE A O 1
ATOM 662 N N . TYR A 1 83 ? -1.579 -0.568 -2.970 1.00 98.25 83 TYR A N 1
ATOM 663 C CA . TYR A 1 83 ? -0.499 -1.552 -2.926 1.00 98.25 83 TYR A CA 1
ATOM 664 C C . TYR A 1 83 ? 0.810 -0.984 -3.486 1.00 98.25 83 TYR A C 1
ATOM 666 O O . TYR A 1 83 ? 1.863 -1.191 -2.882 1.00 98.25 83 TYR A O 1
ATOM 674 N N . LEU A 1 84 ? 0.746 -0.227 -4.588 1.00 98.00 84 LEU A N 1
ATOM 675 C CA . LEU A 1 84 ? 1.905 0.445 -5.187 1.00 98.00 84 LEU A CA 1
ATOM 676 C C . LEU A 1 84 ? 2.500 1.494 -4.241 1.00 98.00 84 LEU A C 1
ATOM 678 O O . LEU A 1 84 ? 3.712 1.501 -4.025 1.00 98.00 84 LEU A O 1
ATOM 682 N N . ALA A 1 85 ? 1.656 2.312 -3.605 1.00 97.62 85 ALA A N 1
ATOM 683 C C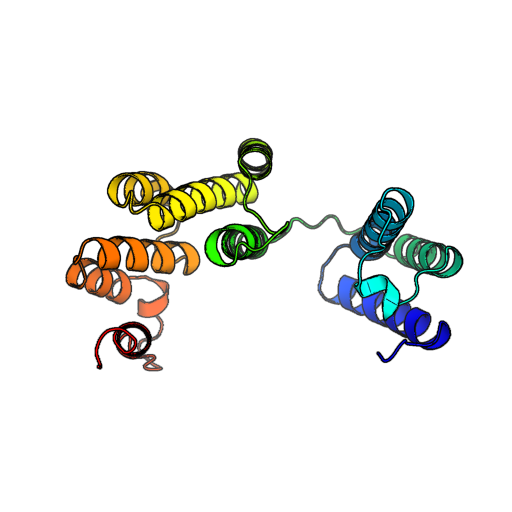A . ALA A 1 85 ? 2.082 3.275 -2.596 1.00 97.62 85 ALA A CA 1
ATOM 684 C C . ALA A 1 85 ? 2.762 2.572 -1.416 1.00 97.62 85 ALA A C 1
ATOM 686 O O . ALA A 1 85 ? 3.868 2.946 -1.039 1.00 97.62 85 ALA A O 1
ATOM 687 N N . LYS A 1 86 ? 2.153 1.506 -0.880 1.00 97.00 86 LYS A N 1
ATOM 688 C CA . LYS A 1 86 ? 2.722 0.737 0.236 1.00 97.00 86 LYS A CA 1
ATOM 689 C C . LYS A 1 86 ? 4.088 0.145 -0.111 1.00 97.00 86 LYS A C 1
ATOM 691 O O . LYS A 1 86 ? 5.016 0.254 0.687 1.00 97.00 86 LYS A O 1
ATOM 696 N N . VAL A 1 87 ? 4.227 -0.447 -1.296 1.00 96.62 87 VAL A N 1
ATOM 697 C CA . VAL A 1 87 ? 5.506 -0.975 -1.793 1.00 96.62 87 VAL A CA 1
ATOM 698 C C . VAL A 1 87 ? 6.541 0.129 -1.930 1.00 96.62 87 VAL A C 1
ATOM 700 O O . VAL A 1 87 ? 7.662 -0.035 -1.460 1.00 96.62 87 VAL A O 1
ATOM 703 N N . ARG A 1 88 ? 6.171 1.271 -2.515 1.00 95.44 88 ARG A N 1
ATOM 704 C CA . ARG A 1 88 ? 7.092 2.394 -2.679 1.00 95.44 88 ARG A CA 1
ATOM 705 C C . ARG A 1 88 ? 7.539 2.967 -1.337 1.00 95.44 88 ARG A C 1
ATOM 707 O O . ARG A 1 88 ? 8.725 3.216 -1.162 1.00 95.44 88 ARG A O 1
ATOM 714 N N . THR A 1 89 ? 6.627 3.126 -0.379 1.00 95.38 89 THR A N 1
ATOM 715 C CA . THR A 1 89 ? 6.953 3.587 0.977 1.00 95.38 89 THR A CA 1
ATOM 716 C C . THR A 1 89 ? 7.923 2.638 1.674 1.00 95.38 89 THR A C 1
ATOM 718 O O . THR A 1 89 ? 8.920 3.090 2.224 1.00 95.38 89 THR A O 1
ATOM 721 N N . LEU A 1 90 ? 7.662 1.330 1.628 1.00 94.88 90 LEU A N 1
ATOM 722 C CA . LEU A 1 90 ? 8.510 0.331 2.282 1.00 94.88 90 LEU A CA 1
ATOM 723 C C . LEU A 1 90 ? 9.841 0.087 1.554 1.00 94.88 90 LEU A C 1
ATOM 725 O O . LEU A 1 90 ? 10.795 -0.348 2.191 1.00 94.88 90 LEU A O 1
ATOM 729 N N . GLY A 1 91 ? 9.892 0.318 0.239 1.00 91.31 91 GLY A N 1
ATOM 730 C CA . GLY A 1 91 ? 11.086 0.160 -0.591 1.00 91.31 91 GLY A CA 1
ATOM 731 C C . GLY A 1 91 ? 11.998 1.381 -0.519 1.00 91.31 91 GLY A C 1
ATOM 732 O O . GLY A 1 91 ? 13.088 1.281 0.026 1.00 91.31 91 GLY A O 1
ATOM 733 N N . MET A 1 92 ? 11.510 2.537 -0.984 1.00 87.88 92 MET A N 1
ATOM 734 C CA . MET A 1 92 ? 12.315 3.760 -1.139 1.00 87.88 92 MET A CA 1
ATOM 735 C C . MET A 1 92 ? 12.564 4.538 0.147 1.00 87.88 92 MET A C 1
ATOM 737 O O . MET A 1 92 ? 13.571 5.227 0.278 1.00 87.88 92 MET A O 1
ATOM 741 N N . TYR A 1 93 ? 11.629 4.478 1.091 1.00 86.81 93 TYR A N 1
ATOM 742 C CA . TYR A 1 93 ? 11.731 5.193 2.365 1.00 86.81 93 TYR A CA 1
ATOM 743 C C . TYR A 1 93 ? 11.952 4.206 3.510 1.00 86.81 93 TYR A C 1
ATOM 745 O O . TYR A 1 93 ? 11.422 4.368 4.617 1.00 86.81 93 TYR A O 1
ATOM 753 N N . ASN A 1 94 ? 12.713 3.148 3.216 1.00 83.00 94 ASN A N 1
ATOM 754 C CA . ASN A 1 94 ? 13.012 2.112 4.182 1.00 83.00 94 ASN A CA 1
ATOM 755 C C . ASN A 1 94 ? 13.749 2.708 5.396 1.00 83.00 94 ASN A C 1
ATOM 757 O O . ASN A 1 94 ? 14.616 3.572 5.288 1.00 83.00 94 ASN A O 1
ATOM 761 N N . SER A 1 95 ? 13.314 2.328 6.594 1.00 82.00 95 SER A N 1
ATOM 762 C CA . SER A 1 95 ? 13.861 2.859 7.846 1.00 82.00 95 SER A CA 1
ATOM 763 C C . SER A 1 95 ? 13.495 1.958 9.018 1.00 82.00 95 SER A C 1
ATOM 765 O O . SER A 1 95 ? 12.323 1.681 9.279 1.00 82.00 95 SER A O 1
ATOM 767 N N . GLY A 1 96 ? 14.505 1.482 9.752 1.00 87.06 96 GLY A N 1
ATOM 768 C CA . GLY A 1 96 ? 14.301 0.590 10.895 1.00 87.06 96 GLY A CA 1
ATOM 769 C C . GLY A 1 96 ? 13.452 -0.633 10.529 1.00 87.06 96 GLY A C 1
ATOM 770 O O . GLY A 1 96 ? 13.886 -1.483 9.758 1.00 87.06 96 GLY A O 1
ATOM 771 N N . ARG A 1 97 ? 12.235 -0.711 11.086 1.00 84.19 97 ARG A N 1
ATOM 772 C CA . ARG A 1 97 ? 11.265 -1.799 10.846 1.00 84.19 97 ARG A CA 1
ATOM 773 C C . ARG A 1 97 ? 10.452 -1.641 9.553 1.00 84.19 97 ARG A C 1
ATOM 775 O O . ARG A 1 97 ? 9.805 -2.597 9.135 1.00 84.19 97 ARG A O 1
ATOM 782 N N . ASN A 1 98 ? 10.452 -0.461 8.935 1.00 90.44 98 ASN A N 1
ATOM 783 C CA . ASN A 1 98 ? 9.755 -0.207 7.678 1.00 90.44 98 ASN A CA 1
ATOM 784 C C . ASN A 1 98 ? 10.633 -0.696 6.532 1.00 90.44 98 ASN A C 1
ATOM 786 O O . ASN A 1 98 ? 11.507 0.032 6.069 1.00 90.44 98 ASN A O 1
ATOM 790 N N . GLN A 1 99 ? 10.427 -1.942 6.118 1.00 92.25 99 GLN A N 1
ATOM 791 C CA . GLN A 1 99 ? 11.179 -2.557 5.033 1.00 92.25 99 GLN A CA 1
ATOM 792 C C . GLN A 1 99 ? 10.250 -3.301 4.085 1.00 92.25 99 GLN A C 1
ATOM 794 O O . GLN A 1 99 ? 9.281 -3.941 4.502 1.00 92.25 99 GLN A O 1
ATOM 799 N N . LEU A 1 100 ? 10.573 -3.234 2.799 1.00 94.44 100 LEU A N 1
ATOM 800 C CA . LEU A 1 100 ? 9.970 -4.082 1.786 1.00 94.44 100 LEU A CA 1
ATOM 801 C C . LEU A 1 100 ? 10.663 -5.446 1.820 1.00 94.44 100 LEU A C 1
ATOM 803 O O . LEU A 1 100 ? 11.735 -5.621 1.246 1.00 94.44 100 LEU A O 1
ATOM 807 N N . THR A 1 101 ? 10.075 -6.400 2.535 1.00 94.62 101 THR A N 1
ATOM 808 C CA . THR A 1 101 ? 10.655 -7.738 2.709 1.00 94.62 101 THR A CA 1
ATOM 809 C C . THR A 1 101 ? 10.317 -8.665 1.541 1.00 94.62 101 THR A C 1
ATOM 811 O O . THR A 1 101 ? 9.289 -8.500 0.877 1.00 94.62 101 THR A O 1
ATOM 814 N N . SER A 1 102 ? 11.162 -9.677 1.314 1.00 93.75 102 SER A N 1
ATOM 815 C CA . SER A 1 102 ? 10.874 -10.768 0.371 1.00 93.75 102 SER A CA 1
ATOM 816 C C . SER A 1 102 ? 9.568 -11.475 0.720 1.00 93.75 102 SER A C 1
ATOM 818 O O . SER A 1 102 ? 8.752 -11.702 -0.165 1.00 93.75 102 SER A O 1
ATOM 820 N N . ASP A 1 103 ? 9.320 -11.718 2.008 1.00 96.38 103 ASP A N 1
ATOM 821 C CA . ASP A 1 103 ? 8.124 -12.418 2.484 1.00 96.38 103 ASP A CA 1
ATOM 822 C C . ASP A 1 103 ? 6.838 -11.695 2.068 1.00 96.38 103 ASP A C 1
ATOM 824 O O . ASP A 1 103 ? 5.903 -12.325 1.574 1.00 96.38 103 ASP A O 1
ATOM 828 N N . LEU A 1 104 ? 6.809 -10.360 2.188 1.00 95.94 104 LEU A N 1
ATOM 829 C CA . LEU A 1 104 ? 5.664 -9.558 1.756 1.00 95.94 104 LEU A CA 1
ATOM 830 C C . LEU A 1 104 ? 5.451 -9.666 0.239 1.00 95.94 104 LEU A C 1
ATOM 832 O O . LEU A 1 104 ? 4.322 -9.817 -0.227 1.00 95.94 104 LEU A O 1
ATOM 836 N N . LEU A 1 105 ? 6.534 -9.587 -0.538 1.00 97.62 105 LEU A N 1
ATOM 837 C CA . LEU A 1 105 ? 6.482 -9.687 -1.997 1.00 97.62 105 LEU A CA 1
ATOM 838 C C . LEU A 1 105 ? 6.090 -11.093 -2.472 1.00 97.62 105 LEU A C 1
ATOM 840 O O . LEU A 1 105 ? 5.449 -11.232 -3.517 1.00 97.62 105 LEU A O 1
ATOM 844 N N . ASP A 1 106 ? 6.466 -12.134 -1.738 1.00 97.81 106 ASP A N 1
ATOM 845 C CA . ASP A 1 106 ? 6.155 -13.527 -2.054 1.00 97.81 106 ASP A CA 1
ATOM 846 C C . ASP A 1 106 ? 4.724 -13.899 -1.659 1.00 97.81 106 ASP A C 1
ATOM 848 O O . ASP A 1 106 ? 4.060 -14.640 -2.389 1.00 97.81 106 ASP A O 1
ATOM 852 N N . GLU A 1 107 ? 4.211 -13.344 -0.558 1.00 97.44 107 GLU A N 1
ATOM 853 C CA . GLU A 1 107 ? 2.789 -13.405 -0.210 1.00 97.44 107 GLU A CA 1
ATOM 854 C C . GLU A 1 107 ? 1.950 -12.738 -1.308 1.00 97.44 107 GLU A C 1
ATOM 856 O O . GLU A 1 107 ? 1.023 -13.337 -1.856 1.00 97.44 107 GLU A O 1
ATOM 861 N N . TRP A 1 108 ? 2.309 -11.513 -1.699 1.00 97.69 108 TRP A N 1
ATOM 862 C CA . TRP A 1 108 ? 1.550 -10.751 -2.690 1.00 97.69 108 TRP A CA 1
ATOM 863 C C . TRP A 1 108 ? 1.651 -11.319 -4.105 1.00 97.69 108 TRP A C 1
ATOM 865 O O . TRP A 1 108 ? 0.692 -11.211 -4.869 1.00 97.69 108 TRP A O 1
ATOM 875 N N . ALA A 1 109 ? 2.751 -11.994 -4.445 1.00 97.44 109 ALA A N 1
ATOM 876 C CA . ALA A 1 109 ? 2.884 -12.727 -5.705 1.00 97.44 109 ALA A CA 1
ATOM 877 C C . ALA A 1 109 ? 1.891 -13.899 -5.837 1.00 97.44 109 ALA A C 1
ATOM 879 O O . ALA A 1 109 ? 1.628 -14.347 -6.949 1.00 97.44 109 ALA A O 1
ATOM 880 N N . LYS A 1 110 ? 1.323 -14.381 -4.725 1.00 97.44 110 LYS A N 1
ATOM 881 C CA . LYS A 1 110 ? 0.293 -15.436 -4.691 1.00 97.44 110 LYS A CA 1
ATOM 882 C C . LYS A 1 110 ? -1.119 -14.876 -4.477 1.00 97.44 110 LYS A C 1
ATOM 884 O O . LYS A 1 110 ? -2.080 -15.639 -4.432 1.00 97.44 110 LYS A O 1
ATOM 889 N N . GLY A 1 111 ? -1.234 -13.559 -4.307 1.00 95.69 111 GLY A N 1
ATOM 890 C CA . GLY A 1 111 ? -2.480 -12.861 -4.017 1.00 95.69 111 GLY A CA 1
ATOM 891 C C . GLY A 1 111 ? -3.312 -12.550 -5.261 1.00 95.69 111 GLY A C 1
ATOM 892 O O . GLY A 1 111 ? -3.175 -13.175 -6.311 1.00 95.69 111 GLY A O 1
ATOM 893 N N . ASN A 1 112 ? -4.184 -11.548 -5.155 1.00 96.00 112 ASN A N 1
ATOM 894 C CA . ASN A 1 112 ? -4.963 -11.054 -6.291 1.00 96.00 112 ASN A CA 1
ATOM 895 C C . ASN A 1 112 ? -4.0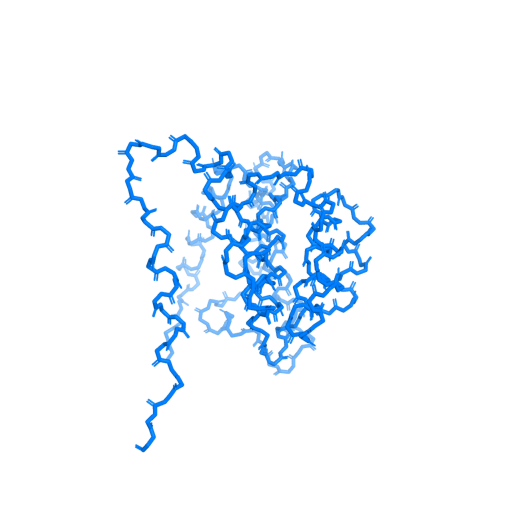80 -10.315 -7.321 1.00 96.00 112 ASN A C 1
ATOM 897 O O . ASN A 1 112 ? -2.943 -9.945 -7.039 1.00 96.00 112 ASN A O 1
ATOM 901 N N . VAL A 1 113 ? -4.620 -10.037 -8.512 1.00 96.94 113 VAL A N 1
ATOM 902 C CA . VAL A 1 113 ? -3.868 -9.413 -9.622 1.00 96.94 113 VAL A CA 1
ATOM 903 C C . VAL A 1 113 ? -3.211 -8.080 -9.229 1.00 96.94 113 VAL A C 1
ATOM 905 O O . VAL A 1 113 ? -2.073 -7.826 -9.620 1.00 96.94 113 VAL A O 1
ATOM 908 N N . ARG A 1 114 ? -3.877 -7.245 -8.418 1.00 97.25 114 ARG A N 1
ATOM 909 C CA . ARG A 1 114 ? -3.327 -5.951 -7.966 1.00 97.25 114 ARG A CA 1
ATOM 910 C C . ARG A 1 114 ? -2.127 -6.152 -7.039 1.00 97.25 114 ARG A C 1
ATOM 912 O O . ARG A 1 114 ? -1.131 -5.445 -7.161 1.00 97.25 114 ARG A O 1
ATOM 919 N N . GLN A 1 115 ? -2.196 -7.143 -6.150 1.00 98.00 115 GLN A N 1
ATOM 920 C CA . GLN A 1 115 ? -1.079 -7.529 -5.282 1.00 98.00 115 GLN A CA 1
ATOM 921 C C . GLN A 1 115 ? 0.094 -8.084 -6.092 1.00 98.00 115 GLN A C 1
ATOM 923 O O . GLN A 1 115 ? 1.230 -7.674 -5.866 1.00 98.00 115 GLN A O 1
ATOM 928 N N . GLN A 1 116 ? -0.173 -8.949 -7.074 1.00 98.38 116 GLN A N 1
ATOM 929 C CA . GLN A 1 116 ? 0.863 -9.524 -7.937 1.00 98.38 116 GLN A CA 1
ATOM 930 C C . GLN A 1 116 ? 1.619 -8.435 -8.709 1.00 98.38 116 GLN A C 1
ATOM 932 O O . GLN A 1 116 ? 2.851 -8.412 -8.705 1.00 98.38 116 GLN A O 1
ATOM 937 N N . ARG A 1 117 ? 0.890 -7.482 -9.305 1.00 98.31 117 ARG A N 1
ATOM 938 C CA . ARG A 1 117 ? 1.479 -6.326 -9.998 1.00 98.31 117 ARG A CA 1
ATOM 939 C C . ARG A 1 117 ? 2.296 -5.450 -9.059 1.00 98.31 117 ARG A C 1
ATOM 941 O O . ARG A 1 117 ? 3.426 -5.100 -9.388 1.00 98.31 117 ARG A O 1
ATOM 948 N N . ALA A 1 118 ? 1.778 -5.154 -7.867 1.00 98.19 118 ALA A N 1
ATOM 949 C CA . ALA A 1 118 ? 2.517 -4.390 -6.869 1.00 98.19 118 ALA A CA 1
ATOM 950 C C . ALA A 1 118 ? 3.779 -5.120 -6.381 1.00 98.19 118 ALA A C 1
ATOM 952 O O . ALA A 1 118 ? 4.808 -4.484 -6.163 1.00 98.19 118 ALA A O 1
ATOM 953 N N . ALA A 1 119 ? 3.742 -6.449 -6.268 1.00 98.44 119 ALA A N 1
ATOM 954 C CA . ALA A 1 119 ? 4.913 -7.242 -5.923 1.00 98.44 119 ALA A CA 1
ATOM 955 C C . ALA A 1 119 ? 5.971 -7.213 -7.037 1.00 98.44 119 ALA A C 1
ATOM 957 O O . ALA A 1 119 ? 7.163 -7.078 -6.767 1.00 98.44 119 ALA A O 1
ATOM 958 N N . GLN A 1 120 ? 5.552 -7.305 -8.301 1.00 98.50 120 GLN A N 1
ATOM 959 C CA . GLN A 1 120 ? 6.450 -7.155 -9.447 1.00 98.50 120 GLN A CA 1
ATOM 960 C C . GLN A 1 120 ? 7.046 -5.740 -9.517 1.00 98.50 120 GLN A C 1
ATOM 962 O O . GLN A 1 120 ? 8.254 -5.595 -9.706 1.00 98.50 120 GLN A O 1
ATOM 967 N N . TYR A 1 121 ? 6.233 -4.709 -9.279 1.00 98.56 121 TYR A N 1
ATOM 968 C CA . TYR A 1 121 ? 6.690 -3.325 -9.154 1.00 98.56 121 TYR A CA 1
ATOM 969 C C . TYR A 1 121 ? 7.720 -3.171 -8.027 1.00 98.56 121 TYR A C 1
ATOM 971 O O . TYR A 1 121 ? 8.762 -2.556 -8.230 1.00 98.56 121 TYR A O 1
ATOM 979 N N . GLY A 1 122 ? 7.481 -3.788 -6.867 1.00 97.88 122 GLY A N 1
ATOM 980 C CA . GLY A 1 122 ? 8.404 -3.763 -5.731 1.00 97.88 122 GLY A CA 1
ATOM 981 C C . GLY A 1 122 ? 9.744 -4.429 -6.011 1.00 97.88 122 GLY A C 1
ATOM 982 O O . GLY A 1 122 ? 10.779 -3.877 -5.651 1.00 97.88 122 GLY A O 1
ATOM 983 N N . ARG A 1 123 ? 9.748 -5.560 -6.726 1.00 98.31 123 ARG A N 1
ATOM 984 C CA . ARG A 1 123 ? 10.995 -6.204 -7.174 1.00 98.31 123 ARG A CA 1
ATOM 985 C C . ARG A 1 123 ? 11.765 -5.317 -8.159 1.00 98.31 123 ARG A C 1
ATOM 987 O O . ARG A 1 123 ? 12.978 -5.178 -8.031 1.00 98.31 123 ARG A O 1
ATOM 994 N N . ALA A 1 124 ? 11.071 -4.665 -9.097 1.00 98.25 124 ALA A N 1
ATOM 995 C CA . ALA A 1 124 ? 11.700 -3.704 -10.006 1.00 98.25 124 ALA A CA 1
ATOM 996 C C . ALA A 1 124 ? 12.284 -2.494 -9.254 1.00 98.25 124 ALA A C 1
ATOM 998 O O . ALA A 1 124 ? 13.379 -2.040 -9.583 1.00 98.25 124 ALA A O 1
ATOM 999 N N . LEU A 1 125 ? 11.581 -2.007 -8.229 1.00 97.38 125 LEU A N 1
ATOM 1000 C CA . LEU A 1 125 ? 12.026 -0.913 -7.370 1.00 97.38 125 LEU A CA 1
ATOM 1001 C C . LEU A 1 125 ? 13.309 -1.278 -6.611 1.00 97.38 125 LEU A C 1
ATOM 1003 O O . LEU A 1 125 ? 14.283 -0.540 -6.678 1.00 97.38 125 LEU A O 1
ATOM 1007 N N . GLN A 1 126 ? 13.348 -2.449 -5.970 1.00 96.38 126 GLN A N 1
ATOM 1008 C CA . GLN A 1 126 ? 14.544 -2.937 -5.271 1.00 96.38 126 GLN A CA 1
ATOM 1009 C C . GLN A 1 126 ? 15.734 -3.138 -6.218 1.00 96.38 126 GLN A C 1
ATOM 1011 O O . GLN A 1 126 ? 16.867 -2.810 -5.869 1.00 96.38 126 GLN A O 1
ATOM 1016 N N . ALA A 1 127 ? 15.494 -3.651 -7.429 1.00 97.44 127 ALA A N 1
ATOM 1017 C CA . ALA A 1 127 ? 16.537 -3.783 -8.442 1.00 97.44 127 ALA A CA 1
ATOM 1018 C C . ALA A 1 127 ? 17.081 -2.413 -8.886 1.00 97.44 127 ALA A C 1
ATOM 1020 O O . ALA A 1 127 ? 18.293 -2.265 -9.038 1.00 97.44 127 ALA A O 1
ATOM 1021 N N . MET A 1 128 ? 16.211 -1.410 -9.050 1.00 96.88 128 MET A N 1
ATOM 1022 C CA . MET A 1 128 ? 16.612 -0.034 -9.362 1.00 96.88 128 MET A CA 1
ATOM 1023 C C . MET A 1 128 ? 17.484 0.549 -8.242 1.00 96.88 128 MET A C 1
ATOM 1025 O O . MET A 1 128 ? 18.570 1.043 -8.535 1.00 96.88 128 MET A O 1
ATOM 1029 N N . GLU A 1 129 ? 17.080 0.416 -6.974 1.00 94.00 129 GLU A N 1
ATOM 1030 C CA . GLU A 1 129 ? 17.862 0.926 -5.834 1.00 94.00 129 GLU A CA 1
ATOM 1031 C C . GLU A 1 129 ? 19.218 0.228 -5.683 1.00 94.00 129 GLU A C 1
ATOM 1033 O O . GLU A 1 129 ? 20.202 0.837 -5.267 1.00 94.00 129 GLU A O 1
ATOM 1038 N N . ALA A 1 130 ? 19.305 -1.038 -6.093 1.00 95.69 130 ALA A N 1
ATOM 1039 C CA . ALA A 1 130 ? 20.553 -1.790 -6.159 1.00 95.69 130 ALA A CA 1
ATOM 1040 C C . ALA A 1 130 ? 21.409 -1.471 -7.407 1.00 95.69 130 ALA A C 1
ATOM 1042 O O . ALA A 1 130 ? 22.367 -2.194 -7.683 1.00 95.69 130 ALA A O 1
ATOM 1043 N N . ASN A 1 131 ? 21.072 -0.431 -8.183 1.00 97.19 131 ASN A N 1
ATOM 1044 C CA . ASN A 1 131 ? 21.694 -0.059 -9.463 1.00 97.19 131 ASN A CA 1
ATOM 1045 C C . ASN A 1 131 ? 21.647 -1.158 -10.547 1.00 97.19 131 ASN A C 1
ATOM 1047 O O . ASN A 1 131 ? 22.369 -1.098 -11.545 1.00 97.19 131 ASN A O 1
ATOM 1051 N N . LYS A 1 132 ? 20.779 -2.167 -10.401 1.00 98.19 132 LYS A N 1
ATOM 1052 C CA . LYS A 1 132 ? 20.578 -3.246 -11.380 1.00 98.19 132 LYS A CA 1
ATOM 1053 C C . LYS A 1 132 ? 19.552 -2.824 -12.430 1.00 98.19 132 LYS A C 1
ATOM 1055 O O . LYS A 1 132 ? 18.484 -3.418 -12.571 1.00 98.19 132 LYS A O 1
ATOM 1060 N N . TYR A 1 133 ? 19.872 -1.768 -13.170 1.00 98.00 133 TYR A N 1
ATOM 1061 C CA . TYR A 1 133 ? 18.926 -1.093 -14.062 1.00 98.00 133 TYR A CA 1
ATOM 1062 C C . TYR A 1 133 ? 18.345 -1.988 -15.165 1.00 98.00 133 TYR A C 1
ATOM 1064 O O . TYR A 1 133 ? 17.162 -1.872 -15.484 1.00 98.00 133 TYR A O 1
ATOM 1072 N N . ASP A 1 134 ? 19.132 -2.909 -15.726 1.00 97.62 134 ASP A N 1
ATOM 1073 C CA . ASP A 1 134 ? 18.640 -3.825 -16.765 1.00 97.62 134 ASP A CA 1
ATOM 1074 C C . ASP A 1 134 ? 17.648 -4.853 -16.202 1.00 97.62 134 ASP A C 1
ATOM 1076 O O . ASP A 1 134 ? 16.619 -5.136 -16.822 1.00 97.62 134 ASP A O 1
ATOM 1080 N N . GLU A 1 135 ? 17.904 -5.361 -14.994 1.00 98.00 135 GLU A N 1
ATOM 1081 C CA . GLU A 1 135 ? 16.983 -6.244 -14.270 1.00 98.00 135 GLU A CA 1
ATOM 1082 C C . GLU A 1 135 ? 15.698 -5.499 -13.887 1.00 98.00 135 GLU A C 1
ATOM 1084 O O . GLU A 1 135 ? 14.595 -6.002 -14.119 1.00 98.00 135 GLU A O 1
ATOM 1089 N N . ALA A 1 136 ? 15.830 -4.273 -13.373 1.00 98.25 136 ALA A N 1
ATOM 1090 C CA . ALA A 1 136 ? 14.705 -3.411 -13.031 1.00 98.25 136 ALA A CA 1
ATOM 1091 C C . ALA A 1 136 ? 13.820 -3.145 -14.256 1.00 98.25 136 ALA A C 1
ATOM 1093 O O . ALA A 1 136 ? 12.602 -3.333 -14.202 1.00 98.25 136 ALA A O 1
ATOM 1094 N N . ARG A 1 137 ? 14.432 -2.795 -15.396 1.00 98.00 137 ARG A N 1
ATOM 1095 C CA . ARG A 1 137 ? 13.732 -2.578 -16.667 1.00 98.00 137 ARG A CA 1
ATOM 1096 C C . ARG A 1 137 ? 13.001 -3.834 -17.120 1.00 98.00 137 ARG A C 1
ATOM 1098 O O . ARG A 1 137 ? 11.821 -3.754 -17.452 1.00 98.00 137 ARG A O 1
ATOM 1105 N N . LYS A 1 138 ? 13.677 -4.987 -17.121 1.00 98.44 138 LYS A N 1
ATOM 1106 C CA . LYS A 1 138 ? 13.082 -6.272 -17.517 1.00 98.44 138 LYS A CA 1
ATOM 1107 C C . LYS A 1 138 ? 11.890 -6.634 -16.632 1.00 98.44 138 LYS A C 1
ATOM 1109 O O . LYS A 1 138 ? 10.878 -7.105 -17.139 1.00 98.44 138 LYS A O 1
ATOM 1114 N N . THR A 1 139 ? 11.997 -6.380 -15.331 1.00 98.31 139 THR A N 1
ATOM 1115 C CA . THR A 1 139 ? 10.940 -6.671 -14.355 1.00 98.31 139 THR A CA 1
ATOM 1116 C C . THR A 1 139 ? 9.751 -5.722 -14.502 1.00 98.31 139 THR A C 1
ATOM 1118 O O . THR A 1 139 ? 8.610 -6.160 -14.394 1.00 98.31 139 THR A O 1
ATOM 1121 N N . LEU A 1 140 ? 9.986 -4.440 -14.796 1.00 98.25 140 LEU A N 1
ATOM 1122 C CA . LEU A 1 140 ? 8.933 -3.435 -14.964 1.00 98.25 140 LEU A CA 1
ATOM 1123 C C . LEU A 1 140 ? 8.227 -3.506 -16.328 1.00 98.25 140 LEU A C 1
ATOM 1125 O O . LEU A 1 140 ? 7.060 -3.129 -16.432 1.00 98.25 140 LEU A O 1
ATOM 1129 N N . GLN A 1 141 ? 8.914 -3.973 -17.374 1.00 97.25 141 GLN A N 1
ATOM 1130 C CA . GLN A 1 141 ? 8.426 -3.914 -18.756 1.00 97.25 141 GLN A CA 1
ATOM 1131 C C . GLN A 1 141 ? 7.028 -4.529 -18.958 1.00 97.25 141 GLN A C 1
ATOM 1133 O O . GLN A 1 141 ? 6.221 -3.869 -19.614 1.00 97.25 141 GLN A O 1
ATOM 1138 N N . PRO A 1 142 ? 6.675 -5.693 -18.374 1.00 97.94 142 PRO A N 1
ATOM 1139 C CA . PRO A 1 142 ? 5.334 -6.253 -18.536 1.00 97.94 142 PRO A CA 1
ATOM 1140 C C . PRO A 1 142 ? 4.237 -5.371 -17.925 1.00 97.94 142 PRO A C 1
ATOM 1142 O O . PRO A 1 142 ? 3.156 -5.257 -18.498 1.00 97.94 142 PRO A O 1
ATOM 1145 N N . LEU A 1 143 ? 4.520 -4.709 -16.796 1.00 97.69 143 LEU A N 1
ATOM 1146 C CA . LEU A 1 143 ? 3.577 -3.794 -16.141 1.00 97.69 143 LEU A CA 1
ATOM 1147 C C . LEU A 1 143 ? 3.354 -2.542 -16.991 1.00 97.69 143 LEU A C 1
ATOM 1149 O O . LEU A 1 143 ? 2.218 -2.142 -17.232 1.00 97.69 143 LEU A O 1
ATOM 1153 N N . LEU A 1 144 ? 4.443 -1.960 -17.499 1.00 95.75 144 LEU A N 1
ATOM 1154 C CA . LEU A 1 144 ? 4.382 -0.774 -18.348 1.00 95.75 144 LEU A CA 1
ATOM 1155 C C . LEU A 1 144 ? 3.737 -1.069 -19.712 1.00 95.75 144 LEU A C 1
ATOM 1157 O O . LEU A 1 144 ? 3.050 -0.212 -20.253 1.00 95.75 144 LEU A O 1
ATOM 1161 N N . ALA A 1 145 ? 3.930 -2.268 -20.266 1.00 95.81 145 ALA A N 1
ATOM 1162 C CA . ALA A 1 145 ? 3.271 -2.687 -21.501 1.00 95.81 145 ALA A CA 1
ATOM 1163 C C . ALA A 1 145 ? 1.761 -2.900 -21.306 1.00 95.81 145 ALA A C 1
ATOM 1165 O O . ALA A 1 145 ? 0.978 -2.535 -22.180 1.00 95.81 145 ALA A O 1
ATOM 1166 N N . ALA A 1 146 ? 1.353 -3.463 -20.163 1.00 95.75 146 ALA A N 1
ATOM 1167 C CA . ALA A 1 146 ? -0.055 -3.650 -19.825 1.00 95.75 146 ALA A CA 1
ATOM 1168 C C . ALA A 1 1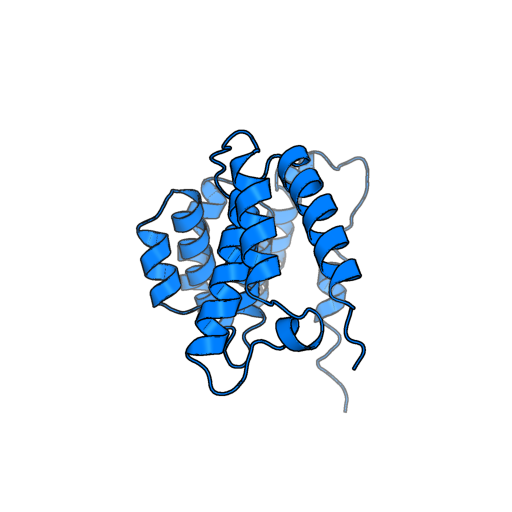46 ? -0.770 -2.318 -19.551 1.00 95.75 146 ALA A C 1
ATOM 1170 O O . ALA A 1 146 ? -1.917 -2.144 -19.959 1.00 95.75 146 ALA A O 1
ATOM 1171 N N . GLU A 1 147 ? -0.097 -1.370 -18.889 1.00 94.50 147 GLU A N 1
ATOM 1172 C CA . GLU A 1 147 ? -0.655 -0.054 -18.562 1.00 94.50 147 GLU A CA 1
ATOM 1173 C C . GLU A 1 147 ? 0.319 1.097 -18.885 1.00 94.50 147 GLU A C 1
ATOM 1175 O O . GLU A 1 147 ? 0.894 1.710 -17.978 1.00 94.50 147 GLU A O 1
ATOM 1180 N N . PRO A 1 148 ? 0.467 1.474 -20.171 1.00 93.50 148 PRO A N 1
ATOM 1181 C CA . PRO A 1 148 ? 1.444 2.485 -20.599 1.00 93.50 148 PRO A CA 1
ATOM 1182 C C . PRO A 1 148 ? 1.214 3.891 -20.025 1.00 93.50 148 PRO A C 1
ATOM 1184 O O . PRO A 1 148 ? 2.104 4.736 -20.074 1.00 93.50 148 PRO A O 1
ATOM 1187 N N . GLY A 1 149 ? 0.011 4.167 -19.512 1.00 92.75 149 GLY A N 1
ATOM 1188 C CA . GLY A 1 149 ? -0.368 5.442 -18.895 1.00 92.75 149 GLY A CA 1
ATOM 1189 C C . GLY A 1 149 ? -0.316 5.460 -17.362 1.00 92.75 149 GLY A C 1
ATOM 1190 O O . GLY A 1 149 ? -0.645 6.490 -16.766 1.00 92.75 149 GLY A O 1
ATOM 1191 N N . ASN A 1 150 ? 0.051 4.352 -16.709 1.00 94.69 150 ASN A N 1
ATOM 1192 C CA . ASN A 1 150 ? 0.100 4.280 -15.251 1.00 94.69 150 ASN A CA 1
ATOM 1193 C C . ASN A 1 150 ? 1.283 5.108 -14.718 1.00 94.69 150 ASN A C 1
ATOM 1195 O O . ASN A 1 150 ? 2.441 4.884 -15.074 1.00 94.69 150 ASN A O 1
ATOM 1199 N N . ALA A 1 151 ? 0.988 6.087 -13.858 1.00 94.31 151 ALA A N 1
ATOM 1200 C CA . ALA A 1 151 ? 1.985 7.045 -13.384 1.00 94.31 151 ALA A CA 1
ATOM 1201 C C . ALA A 1 151 ? 3.080 6.394 -12.529 1.00 94.31 151 ALA A C 1
ATOM 1203 O O . ALA A 1 151 ? 4.227 6.819 -12.619 1.00 94.31 151 ALA A O 1
ATOM 1204 N N . TRP A 1 152 ? 2.762 5.355 -11.752 1.00 96.75 152 TRP A N 1
ATOM 1205 C CA . TRP A 1 152 ? 3.745 4.649 -10.926 1.00 96.75 152 TRP A CA 1
ATOM 1206 C C . TRP A 1 152 ? 4.793 3.936 -11.780 1.00 96.75 152 TRP A C 1
ATOM 1208 O O . TRP A 1 152 ? 5.981 3.954 -11.453 1.00 96.75 152 TRP A O 1
ATOM 1218 N N . TYR A 1 153 ? 4.356 3.329 -12.887 1.00 97.50 153 TYR A N 1
ATOM 1219 C CA . TYR A 1 153 ? 5.231 2.605 -13.808 1.00 97.50 153 TYR A CA 1
ATOM 1220 C C . TYR A 1 153 ? 6.060 3.562 -14.659 1.00 97.50 153 TYR A C 1
ATOM 1222 O O . TYR A 1 153 ? 7.255 3.341 -14.831 1.00 97.50 153 TYR A O 1
ATOM 1230 N N . LEU A 1 154 ? 5.454 4.650 -15.143 1.00 96.62 154 LEU A N 1
ATOM 1231 C CA . LEU A 1 154 ? 6.174 5.699 -15.866 1.00 96.62 154 LEU A CA 1
ATOM 1232 C C . LEU A 1 154 ? 7.258 6.340 -14.995 1.00 96.62 154 LEU A C 1
ATOM 1234 O O . LEU A 1 154 ? 8.383 6.490 -15.460 1.00 96.62 154 LEU A O 1
ATOM 1238 N N . ASP A 1 155 ? 6.940 6.653 -13.737 1.00 96.19 155 ASP A N 1
ATOM 1239 C CA . ASP A 1 155 ? 7.876 7.242 -12.776 1.00 96.19 155 ASP A CA 1
ATOM 1240 C C . ASP A 1 155 ? 9.096 6.340 -12.534 1.00 96.19 155 ASP A C 1
ATOM 1242 O O . ASP A 1 155 ? 10.230 6.779 -12.721 1.00 96.19 155 ASP A O 1
ATOM 1246 N N . LEU A 1 156 ? 8.882 5.052 -12.236 1.00 97.31 156 LEU A N 1
ATOM 1247 C CA . LEU A 1 156 ? 9.993 4.117 -12.037 1.00 97.31 156 LEU A CA 1
ATOM 1248 C C . LEU A 1 156 ? 10.794 3.882 -13.329 1.00 97.31 156 LEU A C 1
ATOM 1250 O O . LEU A 1 156 ? 12.016 3.773 -13.288 1.00 97.31 156 LEU A O 1
ATOM 1254 N N . ALA A 1 157 ? 10.134 3.836 -14.489 1.00 97.69 157 ALA A N 1
ATOM 1255 C CA . ALA A 1 157 ? 10.823 3.696 -15.770 1.00 97.69 157 ALA A CA 1
ATOM 1256 C C . ALA A 1 157 ? 11.702 4.919 -16.088 1.00 97.69 157 ALA A C 1
ATOM 1258 O O . ALA A 1 157 ? 12.778 4.768 -16.666 1.00 97.69 157 ALA A O 1
ATOM 1259 N N . THR A 1 158 ? 11.259 6.122 -15.709 1.00 97.06 158 THR A N 1
ATOM 1260 C CA . THR A 1 158 ? 12.059 7.348 -15.802 1.00 97.06 158 THR A CA 1
ATOM 1261 C C . THR A 1 158 ? 13.284 7.267 -14.902 1.00 97.06 158 THR A C 1
ATOM 1263 O O . THR A 1 158 ? 14.388 7.504 -15.385 1.00 97.06 158 THR A O 1
ATOM 1266 N N . ASP A 1 159 ? 13.123 6.875 -13.640 1.00 95.56 159 ASP A N 1
ATOM 1267 C CA . ASP A 1 159 ? 14.253 6.724 -12.720 1.00 95.56 159 ASP A CA 1
ATOM 1268 C C . ASP A 1 159 ? 15.289 5.701 -13.236 1.00 95.56 159 ASP A C 1
ATOM 1270 O O . ASP A 1 159 ? 16.493 5.961 -13.199 1.00 95.56 159 ASP A O 1
ATOM 1274 N N . ILE A 1 160 ? 14.835 4.571 -13.796 1.00 97.69 160 ILE A N 1
ATOM 1275 C CA . ILE A 1 160 ? 15.711 3.553 -14.404 1.00 97.69 160 ILE A CA 1
ATOM 1276 C C . ILE A 1 160 ? 16.499 4.118 -15.597 1.00 97.69 160 ILE A C 1
ATOM 1278 O O . ILE A 1 160 ? 17.691 3.848 -15.736 1.00 97.69 160 ILE A O 1
ATOM 1282 N N . ASP A 1 161 ? 15.853 4.885 -16.478 1.00 97.25 161 ASP A N 1
ATOM 1283 C CA . ASP A 1 161 ? 16.524 5.501 -17.627 1.00 97.25 161 ASP A CA 1
ATOM 1284 C C . ASP A 1 161 ? 17.555 6.546 -17.191 1.00 97.25 161 ASP A C 1
ATOM 1286 O O . ASP A 1 161 ? 18.666 6.570 -17.724 1.00 97.25 161 ASP A O 1
ATOM 1290 N N . LEU A 1 162 ? 17.208 7.390 -16.216 1.00 96.12 162 LEU A N 1
ATOM 1291 C CA . LEU A 1 162 ? 18.112 8.411 -15.689 1.00 96.12 162 LEU A CA 1
ATOM 1292 C C . LEU A 1 162 ? 19.349 7.780 -15.043 1.00 96.12 162 LEU A C 1
ATOM 1294 O O . LEU A 1 162 ? 20.459 8.234 -15.312 1.00 96.12 162 LEU A O 1
ATOM 1298 N N . GLY A 1 163 ? 19.186 6.683 -14.298 1.00 93.94 163 GLY A N 1
ATOM 1299 C CA . GLY A 1 163 ? 20.306 5.924 -13.732 1.00 93.94 163 GLY A CA 1
ATOM 1300 C C . GLY A 1 163 ? 21.253 5.308 -14.775 1.00 93.94 163 GLY A C 1
ATOM 1301 O O . GLY A 1 163 ? 22.416 5.047 -14.477 1.00 93.94 163 GLY A O 1
ATOM 1302 N N . GLN A 1 164 ? 20.796 5.129 -16.020 1.00 94.81 164 GLN A N 1
ATOM 1303 C CA . GLN A 1 164 ? 21.611 4.666 -17.153 1.00 94.81 164 GLN A CA 1
ATOM 1304 C C . GLN A 1 164 ? 22.068 5.800 -18.088 1.00 94.81 164 GLN A C 1
ATOM 1306 O O . GLN A 1 164 ? 22.540 5.518 -19.190 1.00 94.81 164 GLN A O 1
ATOM 1311 N N . ASN A 1 165 ? 21.909 7.071 -17.700 1.00 95.69 165 ASN A N 1
ATOM 1312 C CA . ASN A 1 165 ? 22.166 8.242 -18.552 1.00 95.69 165 ASN A CA 1
ATOM 1313 C C . ASN A 1 165 ? 21.338 8.268 -19.858 1.00 95.69 165 ASN A C 1
ATOM 1315 O O . ASN A 1 165 ? 21.714 8.910 -20.838 1.00 95.69 165 ASN A O 1
ATOM 1319 N N . LYS A 1 166 ? 20.175 7.608 -19.881 1.00 95.56 166 LYS A N 1
ATOM 1320 C CA . LYS A 1 166 ? 19.247 7.550 -21.024 1.00 95.56 166 LYS A CA 1
ATOM 1321 C C . LYS A 1 166 ? 18.143 8.607 -20.912 1.00 95.56 166 LYS A C 1
ATOM 1323 O O . LYS A 1 166 ? 16.962 8.324 -21.097 1.00 95.56 166 LYS A O 1
ATOM 1328 N N . ALA A 1 167 ? 18.513 9.852 -20.609 1.00 94.75 167 ALA A N 1
ATOM 1329 C CA . ALA A 1 167 ? 17.548 10.933 -20.373 1.00 94.75 167 ALA A CA 1
ATOM 1330 C C . ALA A 1 167 ? 16.615 11.187 -21.575 1.00 94.75 167 ALA A C 1
ATOM 1332 O O . ALA A 1 167 ? 15.424 11.445 -21.396 1.00 94.75 167 ALA A O 1
ATOM 1333 N N . ASN A 1 168 ? 17.129 11.052 -22.802 1.00 95.25 168 ASN A N 1
ATOM 1334 C CA . ASN A 1 168 ? 16.330 11.211 -24.019 1.00 95.25 168 ASN A CA 1
ATOM 1335 C C . ASN A 1 168 ? 15.220 10.154 -24.131 1.00 95.25 168 ASN A C 1
ATOM 1337 O O . ASN A 1 168 ? 14.098 10.490 -24.510 1.00 95.25 168 ASN A O 1
ATOM 1341 N N . ASP A 1 169 ? 15.494 8.906 -23.741 1.00 92.62 169 ASP A N 1
ATOM 1342 C CA . ASP A 1 169 ? 14.502 7.825 -23.755 1.00 92.62 169 ASP A CA 1
ATOM 1343 C C . ASP A 1 169 ? 13.377 8.103 -22.749 1.00 92.62 169 ASP A C 1
ATOM 1345 O O . ASP A 1 169 ? 12.195 7.952 -23.076 1.00 92.62 169 ASP A O 1
ATOM 1349 N N . ALA A 1 170 ? 13.732 8.598 -21.558 1.00 92.56 170 ALA A N 1
ATOM 1350 C CA . ALA A 1 170 ? 12.769 8.994 -20.535 1.00 92.56 170 ALA A CA 1
ATOM 1351 C C . ALA A 1 170 ? 11.860 10.136 -21.014 1.00 92.56 170 ALA A C 1
ATOM 1353 O O . ALA A 1 170 ? 10.636 10.061 -20.878 1.00 92.56 170 ALA A O 1
ATOM 1354 N N . ILE A 1 171 ? 12.447 11.180 -21.612 1.00 93.19 171 ILE A N 1
ATOM 1355 C CA . ILE A 1 171 ? 11.707 12.326 -22.159 1.00 93.19 171 ILE A CA 1
ATOM 1356 C C . ILE A 1 171 ? 10.749 11.866 -23.259 1.00 93.19 171 ILE A C 1
ATOM 1358 O O . ILE A 1 171 ? 9.574 12.238 -23.246 1.00 93.19 171 ILE A O 1
ATOM 1362 N N . ASN A 1 172 ? 11.229 11.045 -24.195 1.00 92.81 172 ASN A N 1
ATOM 1363 C CA . ASN A 1 172 ? 10.413 10.537 -25.294 1.00 92.81 172 ASN A CA 1
ATOM 1364 C C . ASN A 1 172 ? 9.242 9.690 -24.780 1.00 92.81 172 ASN A C 1
ATOM 1366 O O . ASN A 1 172 ? 8.116 9.856 -25.253 1.00 92.81 172 ASN A O 1
ATOM 1370 N N . ARG A 1 173 ? 9.465 8.839 -23.769 1.00 92.62 173 ARG A N 1
ATOM 1371 C CA . ARG A 1 173 ? 8.390 8.060 -23.138 1.00 92.62 173 ARG A CA 1
ATOM 1372 C C . ARG A 1 173 ? 7.330 8.958 -22.505 1.00 92.62 173 ARG A C 1
ATOM 1374 O O . ARG A 1 173 ? 6.147 8.750 -22.753 1.00 92.62 173 ARG A O 1
ATOM 1381 N N . LEU A 1 174 ? 7.737 9.943 -21.703 1.00 91.69 174 LEU A N 1
ATOM 1382 C CA . LEU A 1 174 ? 6.799 10.821 -20.994 1.00 91.69 174 LEU A CA 1
ATOM 1383 C C . LEU A 1 174 ? 5.985 11.699 -21.952 1.00 91.69 174 LEU A C 1
ATOM 1385 O O . LEU A 1 174 ? 4.790 11.878 -21.731 1.00 91.69 174 LEU A O 1
ATOM 1389 N N . LYS A 1 175 ? 6.594 12.188 -23.040 1.00 90.00 175 LYS A N 1
ATOM 1390 C CA . LYS A 1 175 ? 5.886 12.942 -24.091 1.00 90.00 175 LYS A CA 1
ATOM 1391 C C . LYS A 1 175 ? 4.792 12.119 -24.772 1.00 90.00 175 LYS A C 1
ATOM 1393 O O . LYS A 1 175 ? 3.729 12.651 -25.070 1.00 90.00 175 LYS A O 1
ATOM 1398 N N . ASN A 1 176 ? 5.049 10.833 -24.994 1.00 86.25 176 ASN A N 1
ATOM 1399 C CA . ASN A 1 176 ? 4.135 9.933 -25.699 1.00 86.25 176 ASN A CA 1
ATOM 1400 C C . ASN A 1 176 ? 3.168 9.191 -24.763 1.00 86.25 176 ASN A C 1
ATOM 1402 O O . ASN A 1 176 ? 2.365 8.380 -25.224 1.00 86.25 176 ASN A O 1
ATOM 1406 N N . ALA A 1 177 ? 3.243 9.423 -23.451 1.00 84.12 177 ALA A N 1
ATOM 1407 C CA . ALA A 1 177 ? 2.409 8.716 -22.495 1.00 84.12 177 ALA A CA 1
ATOM 1408 C C . ALA A 1 177 ? 0.939 9.184 -22.599 1.00 84.12 177 ALA A C 1
ATOM 1410 O O . ALA A 1 177 ? 0.667 10.386 -22.503 1.00 84.12 177 ALA A O 1
ATOM 1411 N N . PRO A 1 178 ? -0.037 8.257 -22.703 1.00 77.38 178 PRO A N 1
ATOM 1412 C CA . PRO A 1 178 ? -1.452 8.587 -22.925 1.00 77.38 178 PRO A CA 1
ATOM 1413 C C . PRO A 1 178 ? -2.050 9.551 -21.890 1.00 77.38 178 PRO A C 1
ATOM 1415 O O . PRO A 1 178 ? -2.916 10.363 -22.205 1.00 77.38 178 PRO A O 1
ATOM 1418 N N . ARG A 1 179 ? -1.558 9.497 -20.645 1.00 68.25 179 ARG A N 1
ATOM 1419 C CA . ARG A 1 179 ? -1.995 10.367 -19.544 1.00 68.25 179 ARG A CA 1
ATOM 1420 C C . ARG A 1 179 ? -1.644 11.842 -19.768 1.00 68.25 179 ARG A C 1
ATOM 1422 O O . ARG A 1 179 ? -2.403 12.710 -19.349 1.00 68.25 179 ARG A O 1
ATOM 1429 N N . PHE A 1 180 ? -0.520 12.120 -20.425 1.00 58.03 180 PHE A N 1
ATOM 1430 C CA . PHE A 1 180 ? -0.074 13.481 -20.735 1.00 58.03 180 PHE A CA 1
ATOM 1431 C C . PHE A 1 180 ? -0.529 13.939 -22.126 1.00 58.03 180 PHE A C 1
ATOM 1433 O O . PHE A 1 180 ? -0.661 15.139 -22.353 1.00 58.03 180 PHE A O 1
ATOM 1440 N N . ALA A 1 181 ? -0.881 13.005 -23.016 1.00 51.78 181 ALA A N 1
ATOM 1441 C CA . ALA A 1 181 ? -1.463 13.306 -24.325 1.00 51.78 181 ALA A CA 1
ATOM 1442 C C . ALA A 1 181 ? -2.838 14.008 -24.241 1.00 51.78 181 ALA A C 1
ATOM 1444 O O . ALA A 1 181 ? -3.194 14.760 -25.142 1.00 51.78 181 ALA A O 1
ATOM 1445 N N . HIS A 1 182 ? -3.594 13.823 -23.149 1.00 43.00 182 HIS A N 1
ATOM 1446 C CA . HIS A 1 182 ? -4.860 14.535 -22.898 1.00 43.00 182 HIS A CA 1
ATOM 1447 C C . HIS A 1 182 ? -4.714 15.833 -22.079 1.00 43.00 182 HIS A C 1
ATOM 1449 O O . HIS A 1 182 ? -5.692 16.560 -21.920 1.00 43.00 182 HIS A O 1
ATOM 1455 N N . GLN A 1 183 ? -3.517 16.158 -21.573 1.00 41.09 183 GLN A N 1
ATOM 1456 C CA . GLN A 1 183 ? -3.249 17.385 -20.806 1.00 41.09 183 GLN A CA 1
ATOM 1457 C C . GLN A 1 183 ? -2.625 18.509 -21.649 1.00 41.09 183 GLN A C 1
ATOM 1459 O O . GLN A 1 183 ? -2.089 19.470 -21.100 1.00 41.09 183 GLN A O 1
ATOM 1464 N N . SER A 1 184 ? -2.762 18.473 -22.977 1.00 37.69 184 SER A N 1
ATOM 1465 C CA . SER A 1 184 ? -2.337 19.554 -23.887 1.00 37.69 184 SER A CA 1
ATOM 1466 C C . SER A 1 184 ? -3.111 20.882 -23.722 1.00 37.69 184 SER A C 1
ATOM 1468 O O . SER A 1 184 ? -3.072 21.721 -24.614 1.00 37.69 184 SER A O 1
ATOM 1470 N N . GLY A 1 185 ? -3.806 21.085 -22.595 1.00 38.59 185 GLY A N 1
ATOM 1471 C CA . GLY A 1 185 ? -4.443 22.345 -22.196 1.00 38.59 185 GLY A CA 1
ATOM 1472 C C . GLY A 1 185 ? -3.928 22.949 -20.881 1.00 38.59 185 GLY A C 1
ATOM 1473 O O . GLY A 1 185 ? -4.239 24.102 -20.604 1.00 38.59 185 GLY A O 1
ATOM 1474 N N . VAL A 1 186 ? -3.132 22.234 -20.074 1.00 37.34 186 VAL A N 1
ATOM 1475 C CA . VAL A 1 186 ? -2.518 22.794 -18.854 1.00 37.34 186 VAL A CA 1
ATOM 1476 C C . VAL A 1 186 ? -1.084 22.287 -18.760 1.00 37.34 186 VAL A C 1
ATOM 1478 O O . VAL A 1 186 ? -0.829 21.131 -18.439 1.00 37.34 186 VAL A O 1
ATOM 1481 N N . ALA A 1 187 ? -0.141 23.162 -19.099 1.00 39.69 187 ALA A N 1
ATOM 1482 C CA . ALA A 1 187 ? 1.284 22.876 -19.113 1.00 39.69 187 ALA A CA 1
ATOM 1483 C C . ALA A 1 187 ? 1.815 22.565 -17.701 1.00 39.69 187 ALA A C 1
ATOM 1485 O O . ALA A 1 187 ? 2.185 23.471 -16.962 1.00 39.69 187 ALA A O 1
ATOM 1486 N N . ALA A 1 188 ? 1.918 21.285 -17.347 1.00 39.72 188 ALA A N 1
ATOM 1487 C CA . ALA A 1 188 ? 2.887 20.829 -16.355 1.00 39.72 188 ALA A CA 1
ATOM 1488 C C . ALA A 1 188 ? 4.159 20.437 -17.116 1.00 39.72 188 ALA A C 1
ATOM 1490 O O . ALA A 1 188 ? 4.228 19.380 -17.748 1.00 39.72 188 ALA A O 1
ATOM 1491 N N . GLN A 1 189 ? 5.139 21.341 -17.149 1.00 35.94 189 GLN A N 1
ATOM 1492 C CA . GLN A 1 189 ? 6.373 21.124 -17.894 1.00 35.94 189 GLN A CA 1
ATOM 1493 C C . GLN A 1 189 ? 7.198 19.996 -17.242 1.00 35.94 189 GLN A C 1
ATOM 1495 O O . GLN A 1 189 ? 7.516 20.079 -16.056 1.00 35.94 189 GLN A O 1
ATOM 1500 N N . PRO A 1 190 ? 7.641 18.974 -17.999 1.00 45.94 190 PRO A N 1
ATOM 1501 C CA . PRO A 1 190 ? 8.500 17.900 -17.484 1.00 45.94 190 PRO A CA 1
ATOM 1502 C C . PRO A 1 190 ? 9.887 18.374 -16.992 1.00 45.94 190 PRO A C 1
ATOM 1504 O O . PRO A 1 190 ? 10.641 17.576 -16.437 1.00 45.94 190 PRO A O 1
ATOM 1507 N N . GLY A 1 191 ? 10.228 19.658 -17.164 1.00 39.44 191 GLY A N 1
ATOM 1508 C CA . GLY A 1 191 ? 11.499 20.255 -16.742 1.00 39.44 191 GLY A CA 1
ATOM 1509 C C . GLY A 1 191 ? 11.668 20.431 -15.227 1.00 39.44 191 GLY A C 1
ATOM 1510 O O . GLY A 1 191 ? 12.793 20.352 -14.738 1.00 39.44 191 GLY A O 1
ATOM 1511 N N . GLU A 1 192 ? 10.588 20.589 -14.454 1.00 41.09 192 GLU A N 1
ATOM 1512 C CA . GLU A 1 192 ? 10.705 20.885 -13.012 1.00 41.09 192 GLU A CA 1
ATOM 1513 C C . GLU A 1 192 ? 11.208 19.688 -12.187 1.00 41.09 192 GLU A C 1
ATOM 1515 O O . GLU A 1 192 ? 11.938 19.863 -11.211 1.00 41.09 192 GLU A O 1
ATOM 1520 N N . ARG A 1 193 ? 10.912 18.451 -12.612 1.00 44.97 193 ARG A N 1
ATOM 1521 C CA . ARG A 1 193 ? 11.403 17.237 -11.932 1.00 44.97 193 ARG A CA 1
ATOM 1522 C C . ARG A 1 193 ? 12.884 16.946 -12.191 1.00 44.97 193 ARG A C 1
ATOM 1524 O O . ARG A 1 193 ? 13.535 16.357 -11.333 1.00 44.97 193 ARG A O 1
ATOM 1531 N N . LEU A 1 194 ? 13.426 17.382 -13.329 1.00 43.19 194 LEU A N 1
ATOM 1532 C CA . LEU A 1 194 ? 14.852 17.240 -13.652 1.00 43.19 194 LEU A CA 1
ATOM 1533 C C . LEU A 1 194 ? 15.718 18.224 -12.847 1.00 43.19 194 LEU A C 1
ATOM 1535 O O . LEU A 1 194 ? 16.834 17.885 -12.462 1.00 43.19 194 LEU A O 1
ATOM 1539 N N . SER A 1 195 ? 15.189 19.409 -12.523 1.00 39.84 195 SER A N 1
ATOM 1540 C CA . SER A 1 195 ? 15.946 20.438 -11.798 1.00 39.84 195 SER A CA 1
ATOM 1541 C C . SER A 1 195 ? 16.081 20.164 -10.293 1.00 39.84 195 SER A C 1
ATOM 1543 O O . SER A 1 195 ? 17.047 20.608 -9.679 1.00 39.84 195 SER A O 1
ATOM 1545 N N . ALA A 1 196 ? 15.156 19.410 -9.687 1.00 40.50 196 ALA A N 1
ATOM 1546 C CA . ALA A 1 196 ? 15.138 19.188 -8.237 1.00 40.50 196 ALA A CA 1
ATOM 1547 C C . ALA A 1 196 ? 16.159 18.147 -7.730 1.00 40.50 196 ALA A C 1
ATOM 1549 O O . ALA A 1 196 ? 16.457 18.122 -6.540 1.00 40.50 196 ALA A O 1
ATOM 1550 N N . ARG A 1 197 ? 16.711 17.288 -8.603 1.00 47.06 197 ARG A N 1
ATOM 1551 C CA . ARG A 1 197 ? 17.689 16.244 -8.218 1.00 47.06 197 ARG A CA 1
ATOM 1552 C C . ARG A 1 197 ? 19.117 16.486 -8.720 1.00 47.06 197 ARG A C 1
ATOM 1554 O O . ARG A 1 197 ? 20.028 15.810 -8.261 1.00 47.06 197 ARG A O 1
ATOM 1561 N N . GLY A 1 198 ? 19.333 17.464 -9.603 1.00 34.12 198 GLY A N 1
ATOM 1562 C CA . GLY A 1 198 ? 20.669 17.843 -10.085 1.00 34.12 198 GLY A CA 1
ATOM 1563 C C . GLY A 1 198 ? 21.443 18.809 -9.177 1.00 34.12 198 GLY A C 1
ATOM 1564 O O . GLY A 1 198 ? 22.585 19.129 -9.481 1.00 34.12 198 GLY A O 1
ATOM 1565 N N . ALA A 1 199 ? 20.847 19.294 -8.081 1.00 39.16 199 ALA A N 1
ATOM 1566 C CA . ALA A 1 199 ? 21.389 20.412 -7.300 1.00 39.16 199 ALA A CA 1
ATOM 1567 C C . ALA A 1 199 ? 22.113 20.029 -5.989 1.00 39.16 199 ALA A C 1
ATOM 1569 O O . ALA A 1 199 ? 22.502 20.924 -5.245 1.00 39.16 199 ALA A O 1
ATOM 1570 N N . THR A 1 200 ? 22.314 18.741 -5.675 1.00 40.31 200 THR A N 1
ATOM 1571 C CA . THR A 1 200 ? 22.957 18.328 -4.403 1.00 40.31 200 THR A CA 1
ATOM 1572 C C . THR A 1 200 ? 24.315 17.646 -4.552 1.00 40.31 200 THR A C 1
ATOM 1574 O O . THR A 1 200 ? 24.811 17.066 -3.590 1.00 40.31 200 THR A O 1
ATOM 1577 N N . THR A 1 201 ? 24.968 17.728 -5.711 1.00 45.59 201 THR A N 1
ATOM 1578 C CA . THR A 1 201 ? 26.357 17.266 -5.858 1.00 45.59 201 THR A CA 1
ATOM 1579 C C . THR A 1 201 ? 27.221 18.354 -6.482 1.00 45.59 201 THR A C 1
ATOM 1581 O O . THR A 1 201 ? 27.291 18.471 -7.703 1.00 45.59 201 THR A O 1
ATOM 1584 N N . GLY A 1 202 ? 27.895 19.135 -5.636 1.00 34.50 202 GLY A N 1
ATOM 1585 C CA . GLY A 1 202 ? 29.012 19.984 -6.051 1.00 34.50 202 GLY A CA 1
ATOM 1586 C C . GLY A 1 202 ? 29.090 21.308 -5.302 1.00 34.50 202 GLY A C 1
ATOM 1587 O O . GLY A 1 202 ? 28.428 22.256 -5.707 1.00 34.50 202 GLY A O 1
ATOM 1588 N N . SER A 1 203 ? 29.894 21.334 -4.233 1.00 35.84 203 SER A N 1
ATOM 1589 C CA . SER A 1 203 ? 30.640 22.446 -3.587 1.00 35.84 203 SER A CA 1
ATOM 1590 C C . SER A 1 203 ? 30.890 21.967 -2.146 1.00 35.84 203 SER A C 1
ATOM 1592 O O . SER A 1 203 ? 29.924 21.696 -1.443 1.00 35.84 203 SER A O 1
ATOM 1594 N N . GLY A 1 204 ? 32.105 21.638 -1.708 1.00 35.50 204 GLY A N 1
ATOM 1595 C CA . GLY A 1 204 ? 33.254 22.540 -1.669 1.00 35.50 204 GLY A CA 1
ATOM 1596 C C . GLY A 1 204 ? 33.279 23.171 -0.287 1.00 35.50 204 GLY A C 1
ATOM 1597 O O . GLY A 1 204 ? 32.492 24.121 -0.106 1.00 35.50 204 GLY A O 1
#

Organism: Escherichia coli (NCBI:txid562)